Protein AF-A0A7X7I496-F1 (afdb_monomer_lite)

Secondary structure (DSSP, 8-state):
-----EEEE-HHHHHHHHTS-HHHHHHHHHHHHHHHH-TT-TTS-EEE-TT-SSTTEEEEESSSSEEEEEE--SSSSEEEEEEEEEHHHHHHHHHTEEEEE-TTT--EEEEE-------------SSPPTT-----GGG--SSS---GGGGT---TTT-----EESSS-HHHHHHHHHTTTTS-S--SS--SS--TT-EES---PPPEEEEESSHHHHHHHHHHHHHHHHHTT--GGGEEEEES-HHHHHHHHHHHHTTT--EEE--SSS---TTS-SEEEEETTT-TT--EEEEEE---BTTBTTBGGGTT---HHHHHHHHHHHHHHHHHHHTTEEEEEEEEEESSBPGGG---S------

Structure (mmCIF, N/CA/C/O backbone):
data_AF-A0A7X7I496-F1
#
_entry.id   AF-A0A7X7I496-F1
#
loop_
_atom_site.group_PDB
_atom_site.id
_atom_site.type_symbol
_atom_site.label_atom_id
_atom_site.label_alt_id
_atom_site.label_comp_id
_atom_site.label_asym_id
_atom_site.label_entity_id
_atom_site.label_seq_id
_atom_site.pdbx_PDB_ins_code
_atom_site.Cartn_x
_atom_site.Cartn_y
_atom_site.Cartn_z
_atom_site.occupancy
_atom_site.B_iso_or_equiv
_atom_site.auth_seq_id
_atom_site.auth_comp_id
_atom_site.auth_asym_id
_atom_site.auth_atom_id
_atom_site.pdbx_PDB_model_num
ATOM 1 N N . MET A 1 1 ? -1.905 17.552 -51.756 1.00 35.62 1 MET A N 1
ATOM 2 C CA . MET A 1 1 ? -1.725 17.767 -50.305 1.00 35.62 1 MET A CA 1
ATOM 3 C C . MET A 1 1 ? -0.229 17.724 -50.040 1.00 35.62 1 MET A C 1
ATOM 5 O O . MET A 1 1 ? 0.367 16.684 -50.274 1.00 35.62 1 MET A O 1
ATOM 9 N N . ASN A 1 2 ? 0.395 18.854 -49.692 1.00 32.22 2 ASN A N 1
ATOM 10 C CA . ASN A 1 2 ? 1.822 18.890 -49.355 1.00 32.22 2 ASN A CA 1
ATOM 11 C C . ASN A 1 2 ? 1.998 18.270 -47.968 1.00 32.22 2 ASN A C 1
ATOM 13 O O . ASN A 1 2 ? 1.673 18.896 -46.963 1.00 32.22 2 ASN A O 1
ATOM 17 N N . PHE A 1 3 ? 2.447 17.020 -47.927 1.00 42.75 3 PHE A N 1
ATOM 18 C CA . PHE A 1 3 ? 2.724 16.307 -46.688 1.00 42.75 3 PHE A CA 1
ATOM 19 C C . PHE A 1 3 ? 4.072 16.782 -46.137 1.00 42.75 3 PHE A C 1
ATOM 21 O O . PHE A 1 3 ? 5.119 16.342 -46.596 1.00 42.75 3 PHE A O 1
ATOM 28 N N . THR A 1 4 ? 4.062 17.706 -45.175 1.00 47.41 4 THR A N 1
ATOM 29 C CA . THR A 1 4 ? 5.273 18.110 -44.445 1.00 47.41 4 THR A CA 1
ATOM 30 C C . THR A 1 4 ? 5.653 17.011 -43.452 1.00 47.41 4 THR A C 1
ATOM 32 O O . THR A 1 4 ? 4.848 16.718 -42.562 1.00 47.41 4 THR A O 1
ATOM 35 N N . PRO A 1 5 ? 6.815 16.360 -43.605 1.00 57.03 5 PRO A N 1
ATOM 36 C CA . PRO A 1 5 ? 7.248 15.302 -42.703 1.00 57.03 5 PRO A CA 1
ATOM 37 C C . PRO A 1 5 ? 7.535 15.846 -41.306 1.00 57.03 5 PRO A C 1
ATOM 39 O O . PRO A 1 5 ? 8.196 16.868 -41.147 1.00 57.03 5 PRO A O 1
ATOM 42 N N . ASN A 1 6 ? 7.024 15.154 -40.288 1.00 56.25 6 ASN A N 1
ATOM 43 C CA . ASN A 1 6 ? 7.262 15.485 -38.890 1.00 56.25 6 ASN A CA 1
ATOM 44 C C . ASN A 1 6 ? 8.505 14.740 -38.414 1.00 56.25 6 ASN A C 1
ATOM 46 O O . ASN A 1 6 ? 8.510 13.513 -38.328 1.00 56.25 6 ASN A O 1
ATOM 50 N N . VAL A 1 7 ? 9.558 15.484 -38.092 1.00 60.50 7 VAL A N 1
ATOM 51 C CA . VAL A 1 7 ? 10.802 14.926 -37.562 1.00 60.50 7 VAL A CA 1
ATOM 52 C C . VAL A 1 7 ? 10.844 15.133 -36.056 1.00 60.50 7 VAL A C 1
ATOM 54 O O . VAL A 1 7 ? 10.752 16.258 -35.573 1.00 60.50 7 VAL A O 1
ATOM 57 N N . ALA A 1 8 ? 10.988 14.043 -35.307 1.00 62.62 8 ALA A N 1
ATOM 58 C CA . ALA A 1 8 ? 11.220 14.080 -33.869 1.00 62.62 8 ALA A CA 1
ATOM 59 C C . ALA A 1 8 ? 12.626 13.560 -33.545 1.00 62.62 8 ALA A C 1
ATOM 61 O O . ALA A 1 8 ? 13.146 12.665 -34.209 1.00 62.62 8 ALA A O 1
ATOM 62 N N . VAL A 1 9 ? 13.246 14.108 -32.502 1.00 61.44 9 VAL A N 1
ATOM 63 C CA . VAL A 1 9 ? 14.538 13.638 -31.987 1.00 61.44 9 VAL A CA 1
ATOM 64 C C . VAL A 1 9 ? 14.310 13.100 -30.580 1.00 61.44 9 VAL A C 1
ATOM 66 O O . VAL A 1 9 ? 13.772 13.802 -29.723 1.00 61.44 9 VAL A O 1
ATOM 69 N N . SER A 1 10 ? 14.683 11.842 -30.342 1.00 63.53 10 SER A N 1
ATOM 70 C CA . SER A 1 10 ? 14.573 11.228 -29.019 1.00 63.53 10 SER A CA 1
ATOM 71 C C . SER A 1 10 ? 15.448 11.966 -28.005 1.00 63.53 10 SER A C 1
ATOM 73 O O . SER A 1 10 ? 16.563 12.387 -28.317 1.00 63.53 10 SER A O 1
ATOM 75 N N . ARG A 1 11 ? 14.983 12.053 -26.753 1.00 57.69 11 ARG A N 1
ATOM 76 C CA . ARG A 1 11 ? 15.777 12.580 -25.631 1.00 57.69 11 ARG A CA 1
ATOM 77 C C . ARG A 1 11 ? 17.095 11.811 -25.460 1.00 57.69 11 ARG A C 1
ATOM 79 O O . ARG A 1 11 ? 18.107 12.403 -25.095 1.00 57.69 11 ARG A O 1
ATOM 86 N N . ASP A 1 12 ? 17.094 10.523 -25.794 1.00 60.00 12 ASP A N 1
ATOM 87 C CA . ASP A 1 12 ? 18.276 9.662 -25.724 1.00 60.00 12 ASP A CA 1
ATOM 88 C C . ASP A 1 12 ? 19.327 10.018 -26.786 1.00 60.00 12 ASP A C 1
ATOM 90 O O . ASP A 1 12 ? 20.520 9.911 -26.525 1.00 60.00 12 ASP A O 1
ATOM 94 N N . CYS A 1 13 ? 18.916 10.543 -27.944 1.00 60.53 13 CYS A N 1
ATOM 95 C CA . CYS A 1 13 ? 19.846 11.017 -28.970 1.00 60.53 13 CYS A CA 1
ATOM 96 C C . CYS A 1 13 ? 20.660 12.228 -28.486 1.00 60.53 13 CYS A C 1
ATOM 98 O O . CYS A 1 13 ? 21.826 12.381 -28.846 1.00 60.53 13 CYS A O 1
ATOM 100 N N . PHE A 1 14 ? 20.071 13.092 -27.655 1.00 62.88 14 PHE A N 1
ATOM 101 C CA . PHE A 1 14 ? 20.799 14.229 -27.091 1.00 62.88 14 PHE A CA 1
ATOM 102 C C . PHE A 1 14 ? 21.855 13.768 -26.085 1.00 62.88 14 PHE A C 1
ATOM 104 O O . PHE A 1 14 ? 22.966 14.292 -26.085 1.00 62.88 14 PHE A O 1
ATOM 111 N N . SER A 1 15 ? 21.554 12.755 -25.266 1.00 64.00 15 SER A N 1
ATOM 112 C CA . SER A 1 15 ? 22.527 12.236 -24.299 1.00 64.00 15 SER A CA 1
ATOM 113 C C . SER A 1 15 ? 23.716 11.544 -24.976 1.00 64.00 15 SER A C 1
ATOM 115 O O . SER A 1 15 ? 24.840 11.677 -24.488 1.00 64.00 15 SER A O 1
ATOM 117 N N . SER A 1 16 ? 23.507 10.875 -26.117 1.00 63.41 16 SER A N 1
ATOM 118 C CA . SER A 1 16 ? 24.601 10.300 -26.914 1.00 63.41 16 SER A CA 1
ATOM 119 C C . SER A 1 16 ? 25.432 11.376 -27.618 1.00 63.41 16 SER A C 1
ATOM 121 O O . SER A 1 16 ? 26.660 11.312 -27.595 1.00 63.41 16 SER A O 1
ATOM 123 N N . LEU A 1 17 ? 24.789 12.425 -28.145 1.00 68.50 17 LEU A N 1
ATOM 124 C CA . LEU A 1 17 ? 25.459 13.557 -28.790 1.00 68.50 17 LEU A CA 1
ATOM 125 C C . LEU A 1 17 ? 26.446 14.263 -27.847 1.00 68.50 17 LEU A C 1
ATOM 127 O O . LEU A 1 17 ? 27.586 14.538 -28.230 1.00 68.50 17 LEU A O 1
ATOM 131 N N . PHE A 1 18 ? 26.045 14.521 -26.598 1.00 68.12 18 PHE A N 1
ATOM 132 C CA . PHE A 1 18 ? 26.896 15.213 -25.622 1.00 68.12 18 PHE A CA 1
ATOM 133 C C . PHE A 1 18 ? 28.129 14.407 -25.185 1.00 68.12 18 PHE A C 1
ATOM 135 O O . PHE A 1 18 ? 29.087 15.002 -24.697 1.00 68.12 18 PHE A O 1
ATOM 142 N N . LYS A 1 19 ? 28.150 13.085 -25.403 1.00 70.25 19 LYS A N 1
ATOM 143 C CA . LYS A 1 19 ? 29.310 12.223 -25.110 1.00 70.25 19 LYS A CA 1
ATOM 144 C C . LYS A 1 19 ? 30.370 12.224 -26.219 1.00 70.25 19 LYS A C 1
ATOM 146 O O . LYS A 1 19 ? 31.466 11.711 -26.011 1.00 70.25 19 LYS A O 1
ATOM 151 N N . MET A 1 20 ? 30.067 12.780 -27.393 1.00 72.06 20 MET A N 1
ATOM 152 C CA . MET A 1 20 ? 30.967 12.760 -28.551 1.00 72.06 20 MET A CA 1
ATOM 153 C C . MET A 1 20 ? 31.958 13.935 -28.572 1.00 72.06 20 MET A C 1
ATOM 155 O O . MET A 1 20 ? 31.665 15.003 -28.036 1.00 72.06 20 MET A O 1
ATOM 159 N N . PRO A 1 21 ? 33.108 13.802 -29.263 1.00 75.50 21 PRO A N 1
ATOM 160 C CA . PRO A 1 21 ? 34.012 14.924 -29.514 1.00 75.50 21 PRO A CA 1
ATOM 161 C C . PRO A 1 21 ? 33.328 16.065 -30.286 1.00 75.50 21 PRO A C 1
ATOM 163 O O . PRO A 1 21 ? 32.597 15.811 -31.247 1.00 75.50 21 PRO A O 1
ATOM 166 N N . ARG A 1 22 ? 33.630 17.324 -29.930 1.00 72.31 22 ARG A N 1
ATOM 167 C CA . ARG A 1 22 ? 32.992 18.536 -30.497 1.00 72.31 22 ARG A CA 1
ATOM 168 C C . ARG A 1 22 ? 32.975 18.588 -32.030 1.00 72.31 22 ARG A C 1
ATOM 170 O O . ARG A 1 22 ? 31.944 18.899 -32.611 1.00 72.31 22 ARG A O 1
ATOM 177 N N . ALA A 1 23 ? 34.064 18.184 -32.687 1.00 71.62 23 ALA A N 1
ATOM 178 C CA . ALA A 1 23 ? 34.155 18.167 -34.153 1.00 71.62 23 ALA A CA 1
ATOM 179 C C . ALA A 1 23 ? 33.118 17.247 -34.831 1.00 71.62 23 ALA A C 1
ATOM 181 O O . ALA A 1 23 ? 32.746 17.462 -35.981 1.00 71.62 23 ALA A O 1
ATOM 182 N N . ARG A 1 24 ? 32.642 16.205 -34.135 1.00 73.88 24 ARG A N 1
ATOM 183 C CA . ARG A 1 24 ? 31.593 15.311 -34.649 1.00 73.88 24 ARG A CA 1
ATOM 184 C C . ARG A 1 24 ? 30.195 15.794 -34.276 1.00 73.88 24 ARG A C 1
ATOM 186 O O . ARG A 1 24 ? 29.264 15.561 -35.039 1.00 73.88 24 ARG A O 1
ATOM 193 N N . GLN A 1 25 ? 30.050 16.498 -33.153 1.00 75.12 25 GLN A N 1
ATOM 194 C CA . GLN A 1 25 ? 28.772 17.084 -32.737 1.00 75.12 25 GLN A CA 1
ATOM 195 C C . GLN A 1 25 ? 28.234 18.062 -33.786 1.00 75.12 25 GLN A C 1
ATOM 197 O O . GLN A 1 25 ? 27.049 18.013 -34.104 1.00 75.12 25 GLN A O 1
ATOM 202 N N . GLU A 1 26 ? 29.106 18.884 -34.377 1.00 75.19 26 GLU A N 1
ATOM 203 C CA . GLU A 1 26 ? 28.734 19.813 -35.453 1.00 75.19 26 GLU A CA 1
ATOM 204 C C . GLU A 1 26 ? 28.154 19.079 -36.672 1.00 75.19 26 GLU A C 1
ATOM 206 O O . GLU A 1 26 ? 27.079 19.441 -37.146 1.00 75.19 26 GLU A O 1
ATOM 211 N N . LYS A 1 27 ? 28.787 17.979 -37.106 1.00 76.00 27 LYS A N 1
ATOM 212 C CA . LYS A 1 27 ? 28.286 17.143 -38.213 1.00 76.00 27 LYS A CA 1
ATOM 213 C C . LYS A 1 27 ? 26.925 16.511 -37.907 1.00 76.00 27 LYS A C 1
ATOM 215 O O . LYS A 1 27 ? 26.070 16.421 -38.785 1.00 76.00 27 LYS A O 1
ATOM 220 N N . VAL A 1 28 ? 26.705 16.069 -36.666 1.00 74.25 28 VAL A N 1
ATOM 221 C CA . VAL A 1 28 ? 25.418 15.484 -36.252 1.00 74.25 28 VAL A CA 1
ATOM 222 C C . VAL A 1 28 ? 24.323 16.553 -36.193 1.00 74.25 28 VAL A C 1
ATOM 224 O O . VAL A 1 28 ? 23.204 16.299 -36.630 1.00 74.25 28 VAL A O 1
ATOM 227 N N . LEU A 1 29 ? 24.630 17.758 -35.708 1.00 73.06 29 LEU A N 1
ATOM 228 C CA . LEU A 1 29 ? 23.688 18.881 -35.690 1.00 73.06 29 LEU A CA 1
ATOM 229 C C . LEU A 1 29 ? 23.334 19.353 -37.108 1.00 73.06 29 LEU A C 1
ATOM 231 O O . LEU A 1 29 ? 22.162 19.606 -37.393 1.00 73.06 29 LEU A O 1
ATOM 235 N N . GLU A 1 30 ? 24.313 19.409 -38.014 1.00 76.75 30 GLU A N 1
ATOM 236 C CA . GLU A 1 30 ? 24.083 19.689 -39.435 1.00 76.75 30 GLU A CA 1
ATOM 237 C C . GLU A 1 30 ? 23.185 18.618 -40.072 1.00 76.75 30 GLU A C 1
ATOM 239 O O . GLU A 1 30 ? 22.233 18.939 -40.788 1.00 76.75 30 GLU A O 1
ATOM 244 N N . PHE A 1 31 ? 23.427 17.345 -39.750 1.00 79.06 31 PHE A N 1
ATOM 245 C CA . PHE A 1 31 ? 22.575 16.243 -40.178 1.00 79.06 31 PHE A CA 1
ATOM 246 C C . PHE A 1 31 ? 21.144 16.377 -39.639 1.00 79.06 31 PHE A C 1
ATOM 248 O O . PHE A 1 31 ? 20.206 16.273 -40.423 1.00 79.06 31 PHE A O 1
ATOM 255 N N . ILE A 1 32 ? 20.950 16.662 -38.344 1.00 73.12 32 ILE A N 1
ATOM 256 C CA . ILE A 1 32 ? 19.619 16.855 -37.735 1.00 73.12 32 ILE A CA 1
ATOM 257 C C . ILE A 1 32 ? 18.868 17.992 -38.427 1.00 73.12 32 ILE A C 1
ATOM 259 O O . ILE A 1 32 ? 17.676 17.857 -38.711 1.00 73.12 32 ILE A O 1
ATOM 263 N N . ARG A 1 33 ? 19.556 19.094 -38.741 1.00 71.56 33 ARG A N 1
ATOM 264 C CA . ARG A 1 33 ? 18.968 20.220 -39.469 1.00 71.56 33 ARG A CA 1
ATOM 265 C C . ARG A 1 33 ? 18.523 19.802 -40.872 1.00 71.56 33 ARG A C 1
ATOM 267 O O . ARG A 1 33 ? 17.361 19.992 -41.219 1.00 71.56 33 ARG A O 1
ATOM 274 N N . ARG A 1 34 ? 19.401 19.151 -41.642 1.00 74.25 34 ARG A N 1
ATOM 275 C CA . ARG A 1 34 ? 19.082 18.645 -42.991 1.00 74.25 34 ARG A CA 1
ATOM 276 C C . ARG A 1 34 ? 17.953 17.615 -42.979 1.00 74.25 34 ARG A C 1
ATOM 278 O O . ARG A 1 34 ? 17.086 17.642 -43.848 1.00 74.25 34 ARG A O 1
ATOM 285 N N . PHE A 1 35 ? 17.958 16.727 -41.990 1.00 74.94 35 PHE A N 1
ATOM 286 C CA . PHE A 1 35 ? 16.944 15.699 -41.791 1.00 74.94 35 PHE A CA 1
ATOM 287 C C . PHE A 1 35 ? 15.585 16.311 -41.437 1.00 74.94 35 PHE A C 1
ATOM 289 O O . PHE A 1 35 ? 14.576 15.872 -41.974 1.00 74.94 35 PHE A O 1
ATOM 296 N N . SER A 1 36 ? 15.564 17.363 -40.611 1.00 66.31 36 SER A N 1
ATOM 297 C CA . SER A 1 36 ? 14.342 18.099 -40.252 1.00 66.31 36 SER A CA 1
ATOM 298 C C . SER A 1 36 ? 13.763 18.901 -41.420 1.00 66.31 36 SER A C 1
ATOM 300 O O . SER A 1 36 ? 12.548 19.034 -41.525 1.00 66.31 36 SER A O 1
ATOM 302 N N . GLU A 1 37 ? 14.613 19.428 -42.306 1.00 68.75 37 GLU A N 1
ATOM 303 C CA . GLU A 1 37 ? 14.186 20.203 -43.477 1.00 68.75 37 GLU A CA 1
ATOM 304 C C . GLU A 1 37 ? 13.697 19.301 -44.629 1.00 68.75 37 GLU A C 1
ATOM 306 O O . GLU A 1 37 ? 12.674 19.598 -45.250 1.00 68.75 37 GLU A O 1
ATOM 311 N N . ARG A 1 38 ? 14.410 18.203 -44.938 1.00 67.38 38 ARG A N 1
ATOM 312 C CA . ARG A 1 38 ? 14.053 17.239 -46.003 1.00 67.38 38 ARG A CA 1
ATOM 313 C C . ARG A 1 38 ? 14.486 15.802 -45.645 1.00 67.38 38 ARG A C 1
ATOM 315 O O . ARG A 1 38 ? 15.565 15.370 -46.068 1.00 67.38 38 ARG A O 1
ATOM 322 N N . PRO A 1 39 ? 13.643 15.025 -44.943 1.00 65.31 39 PRO A N 1
ATOM 323 C CA . PRO A 1 39 ? 13.974 13.656 -44.544 1.00 65.31 39 PRO A CA 1
ATOM 324 C C . PRO A 1 39 ? 14.063 12.678 -45.725 1.00 65.31 39 PRO A C 1
ATOM 326 O O . PRO A 1 39 ? 14.848 11.740 -45.658 1.00 65.31 39 PRO A O 1
ATOM 329 N N . ASP A 1 40 ? 13.367 12.945 -46.837 1.00 63.59 40 ASP A N 1
ATOM 330 C CA . ASP A 1 40 ? 13.390 12.106 -48.052 1.00 63.59 40 ASP A CA 1
ATOM 331 C C . ASP A 1 40 ? 14.495 12.503 -49.052 1.00 63.59 40 ASP A C 1
ATOM 333 O O . ASP A 1 40 ? 14.429 12.180 -50.241 1.00 63.59 40 ASP A O 1
ATOM 337 N N . SER A 1 41 ? 15.496 13.283 -48.629 1.00 68.62 41 SER A N 1
ATOM 338 C CA . SER A 1 41 ? 16.558 13.689 -49.553 1.00 68.62 41 SER A CA 1
ATOM 339 C C . SER A 1 41 ? 17.419 12.480 -49.968 1.00 68.62 41 SER A C 1
ATOM 341 O O . SER A 1 41 ? 17.826 11.699 -49.110 1.00 68.62 41 SER A O 1
ATOM 343 N N . PRO A 1 42 ? 17.784 12.333 -51.259 1.00 56.44 42 PRO A N 1
ATOM 344 C CA . PRO A 1 42 ? 18.559 11.185 -51.753 1.00 56.44 42 PRO A CA 1
ATOM 345 C C . PRO A 1 42 ? 19.993 11.104 -51.196 1.00 56.44 42 PRO A C 1
ATOM 347 O O . PRO A 1 42 ? 20.709 10.151 -51.476 1.00 56.44 42 PRO A O 1
ATOM 350 N N . GLY A 1 43 ? 20.430 12.096 -50.411 1.00 59.22 43 GLY A N 1
ATOM 351 C CA . GLY A 1 43 ? 21.688 12.044 -49.661 1.00 59.22 43 GLY A CA 1
ATOM 352 C C . GLY A 1 43 ? 21.582 11.321 -48.312 1.00 59.22 43 GLY A C 1
ATOM 353 O O . GLY A 1 43 ? 22.608 10.980 -47.729 1.00 59.22 43 GLY A O 1
ATOM 354 N N . ILE A 1 44 ? 20.367 11.082 -47.809 1.00 67.12 44 ILE A N 1
ATOM 355 C CA . ILE A 1 44 ? 20.085 10.395 -46.544 1.00 67.12 44 ILE A CA 1
ATOM 356 C C . ILE A 1 44 ? 19.773 8.938 -46.901 1.00 67.12 44 ILE A C 1
ATOM 358 O O . ILE A 1 44 ? 18.627 8.520 -47.025 1.00 67.12 44 ILE A O 1
ATOM 362 N N . ASN A 1 45 ? 20.827 8.167 -47.170 1.00 71.69 45 ASN A N 1
ATOM 363 C CA . ASN A 1 45 ? 20.697 6.758 -47.535 1.00 71.69 45 ASN A CA 1
ATOM 364 C C . ASN A 1 45 ? 20.217 5.946 -46.324 1.00 71.69 45 ASN A C 1
ATOM 366 O O . ASN A 1 45 ? 20.972 5.750 -45.371 1.00 71.69 45 ASN A O 1
ATOM 370 N N . PHE A 1 46 ? 18.966 5.482 -46.369 1.00 76.06 46 PHE A N 1
ATOM 371 C CA . PHE A 1 46 ? 18.391 4.609 -45.347 1.00 76.06 46 PHE A CA 1
ATOM 372 C C . PHE A 1 46 ? 18.769 3.152 -45.608 1.00 76.06 46 PHE A C 1
ATOM 374 O O . PHE A 1 46 ? 18.254 2.506 -46.523 1.00 76.06 46 PHE A O 1
ATOM 381 N N . GLU A 1 47 ? 19.625 2.603 -44.761 1.00 78.62 47 GLU A N 1
ATOM 382 C CA . GLU A 1 47 ? 20.016 1.202 -44.811 1.00 78.62 47 GLU A CA 1
ATOM 383 C C . GLU A 1 47 ? 19.097 0.364 -43.912 1.00 78.62 47 GLU A C 1
ATOM 385 O O . GLU A 1 47 ? 18.766 0.721 -42.776 1.00 78.62 47 GLU A O 1
ATOM 390 N N . LYS A 1 48 ? 18.631 -0.777 -44.437 1.00 76.25 48 LYS A N 1
ATOM 391 C CA . LYS A 1 48 ? 17.877 -1.748 -43.637 1.00 76.25 48 LYS A CA 1
ATOM 392 C C . LYS A 1 48 ? 18.841 -2.488 -42.721 1.00 76.25 48 LYS A C 1
ATOM 394 O O . LYS A 1 48 ? 19.758 -3.156 -43.194 1.00 76.25 48 LYS A O 1
ATOM 399 N N . ILE A 1 49 ? 18.578 -2.433 -41.422 1.00 76.00 49 ILE A N 1
ATOM 400 C CA . ILE A 1 49 ? 19.336 -3.190 -40.431 1.00 76.00 49 ILE A CA 1
ATOM 401 C C . ILE A 1 49 ? 18.827 -4.633 -40.454 1.00 76.00 49 ILE A C 1
ATOM 403 O O . ILE A 1 49 ? 17.714 -4.902 -40.010 1.00 76.00 49 ILE A O 1
ATOM 407 N N . ARG A 1 50 ? 19.618 -5.562 -41.005 1.00 62.81 50 ARG A N 1
ATOM 408 C CA . ARG A 1 50 ? 19.219 -6.977 -41.154 1.00 62.81 50 ARG A CA 1
ATOM 409 C C . ARG A 1 50 ? 18.951 -7.670 -39.813 1.00 62.81 50 ARG A C 1
ATOM 411 O O . ARG A 1 50 ? 18.069 -8.517 -39.751 1.00 62.81 50 ARG A O 1
ATOM 418 N N . ASP A 1 51 ? 19.664 -7.260 -38.765 1.00 63.69 51 ASP A N 1
ATOM 419 C CA . ASP A 1 51 ? 19.600 -7.862 -37.426 1.00 63.69 51 ASP A CA 1
ATOM 420 C C . ASP A 1 51 ? 18.653 -7.121 -36.459 1.00 63.69 51 ASP A C 1
ATOM 422 O O . ASP A 1 51 ? 18.609 -7.444 -35.273 1.00 63.69 51 ASP A O 1
ATOM 426 N N . ALA A 1 52 ? 17.938 -6.083 -36.909 1.00 62.31 52 ALA A N 1
ATOM 427 C CA . ALA A 1 52 ? 17.043 -5.328 -36.031 1.00 62.31 52 ALA A CA 1
ATOM 428 C C . ALA A 1 52 ? 15.731 -6.090 -35.807 1.00 62.31 52 ALA A C 1
ATOM 430 O O . ALA A 1 52 ? 15.066 -6.498 -36.761 1.00 62.31 52 ALA A O 1
ATOM 431 N N . LYS A 1 53 ? 15.327 -6.232 -34.537 1.00 61.38 53 LYS A N 1
ATOM 432 C CA . LYS A 1 53 ? 14.051 -6.866 -34.154 1.00 61.38 53 LYS A CA 1
ATOM 433 C C . LYS A 1 53 ? 12.835 -6.103 -34.674 1.00 61.38 53 LYS A C 1
ATOM 435 O O . LYS A 1 53 ? 11.801 -6.699 -34.965 1.00 61.38 53 LYS A O 1
ATOM 440 N N . ASP A 1 54 ? 12.968 -4.789 -34.815 1.00 64.69 54 ASP A N 1
ATOM 441 C CA . ASP A 1 54 ? 11.928 -3.927 -35.352 1.00 64.69 54 ASP A CA 1
ATOM 442 C C . ASP A 1 54 ? 12.207 -3.586 -36.822 1.00 64.69 54 ASP A C 1
ATOM 444 O O . ASP A 1 54 ? 13.176 -2.901 -37.160 1.00 64.69 54 ASP A O 1
ATOM 448 N N . LYS A 1 55 ? 11.321 -4.050 -37.711 1.00 68.44 55 LYS A N 1
ATOM 449 C CA . LYS A 1 55 ? 11.427 -3.852 -39.168 1.00 68.44 55 LYS A CA 1
ATOM 450 C C . LYS A 1 55 ? 11.341 -2.381 -39.585 1.00 68.44 55 LYS A C 1
ATOM 452 O O . LYS A 1 55 ? 11.692 -2.062 -40.727 1.00 68.44 55 LYS A O 1
ATOM 457 N N . LYS A 1 56 ? 10.911 -1.495 -38.682 1.00 72.88 56 LYS A N 1
ATOM 458 C CA . LYS A 1 56 ? 10.791 -0.047 -38.898 1.00 72.88 56 LYS A CA 1
ATOM 459 C C . LYS A 1 56 ? 12.102 0.703 -38.655 1.00 72.88 56 LYS A C 1
ATOM 461 O O . LYS A 1 56 ? 12.213 1.863 -39.036 1.00 72.88 56 LYS A O 1
ATOM 466 N N . LEU A 1 57 ? 13.116 0.066 -38.067 1.00 78.31 57 LEU A N 1
ATOM 467 C CA . LEU A 1 57 ? 14.414 0.701 -37.847 1.00 78.31 57 LEU A CA 1
ATOM 468 C C . LEU A 1 57 ? 15.253 0.736 -39.131 1.00 78.31 57 LEU A C 1
ATOM 470 O O . LEU A 1 57 ? 15.321 -0.227 -39.907 1.00 78.31 57 LEU A O 1
ATOM 474 N N . ARG A 1 58 ? 15.902 1.875 -39.359 1.00 83.19 58 ARG A N 1
ATOM 475 C CA . ARG A 1 58 ? 16.846 2.118 -40.453 1.00 83.19 58 ARG A CA 1
ATOM 476 C C . ARG A 1 58 ? 18.095 2.785 -39.898 1.00 83.19 58 ARG A C 1
ATOM 478 O O . ARG A 1 58 ? 18.000 3.611 -38.993 1.00 83.19 58 ARG A O 1
ATOM 485 N N . SER A 1 59 ? 19.252 2.442 -40.444 1.00 82.69 59 SER A N 1
ATOM 486 C CA . SER A 1 59 ? 20.492 3.167 -40.185 1.00 82.69 59 SER A CA 1
ATOM 487 C C . SER A 1 59 ? 20.702 4.226 -41.264 1.00 82.69 59 SER A C 1
ATOM 489 O O . SER A 1 59 ? 20.351 4.036 -42.427 1.00 82.69 59 SER A O 1
ATOM 491 N N . VAL A 1 60 ? 21.261 5.364 -40.870 1.00 84.44 60 VAL A N 1
ATOM 492 C CA . VAL A 1 60 ? 21.628 6.463 -41.761 1.00 84.44 60 VAL A CA 1
ATOM 493 C C . VAL A 1 60 ? 23.084 6.831 -41.525 1.00 84.44 60 VAL A C 1
ATOM 495 O O . VAL A 1 60 ? 23.572 6.846 -40.391 1.00 84.44 60 VAL A O 1
ATOM 498 N N . ARG A 1 61 ? 23.797 7.139 -42.607 1.00 80.19 61 ARG A N 1
ATOM 499 C CA . ARG A 1 61 ? 25.188 7.582 -42.550 1.00 80.19 61 ARG A CA 1
ATOM 500 C C . ARG A 1 61 ? 25.277 9.065 -42.209 1.00 80.19 61 ARG A C 1
ATOM 502 O O . ARG A 1 61 ? 24.744 9.895 -42.936 1.00 80.19 61 ARG A O 1
ATOM 509 N N . ILE A 1 62 ? 25.979 9.375 -41.121 1.00 78.00 62 ILE A N 1
ATOM 510 C CA . ILE A 1 62 ? 26.304 10.756 -40.736 1.00 78.00 62 ILE A CA 1
ATOM 511 C C . ILE A 1 62 ? 27.740 11.089 -41.154 1.00 78.00 62 ILE A C 1
ATOM 513 O O . ILE A 1 62 ? 27.999 12.161 -41.686 1.00 78.00 62 ILE A O 1
ATOM 517 N N . ASP A 1 63 ? 28.666 10.149 -40.957 1.00 76.06 63 ASP A N 1
ATOM 518 C CA . ASP A 1 63 ? 30.069 10.255 -41.372 1.00 76.06 63 ASP A CA 1
ATOM 519 C C . ASP A 1 63 ? 30.607 8.858 -41.722 1.00 76.06 63 ASP A C 1
ATOM 521 O O . ASP A 1 63 ? 29.862 7.881 -41.666 1.00 76.06 63 ASP A O 1
ATOM 525 N N . ASP A 1 64 ? 31.890 8.705 -42.042 1.00 72.31 64 ASP A N 1
ATOM 526 C CA . ASP A 1 64 ? 32.476 7.386 -42.322 1.00 72.31 64 ASP A CA 1
ATOM 527 C C . ASP A 1 64 ? 32.363 6.430 -41.127 1.00 72.31 64 ASP A C 1
ATOM 529 O O . ASP A 1 64 ? 31.920 5.291 -41.296 1.00 72.31 64 ASP A O 1
ATOM 533 N N . ALA A 1 65 ? 32.629 6.928 -39.915 1.00 75.56 65 ALA A N 1
ATOM 534 C CA . ALA A 1 65 ? 32.653 6.136 -38.682 1.00 75.56 65 ALA A CA 1
ATOM 535 C C . ALA A 1 65 ? 31.338 6.142 -37.872 1.00 75.56 65 ALA A C 1
ATOM 537 O O . ALA A 1 65 ? 31.138 5.264 -37.038 1.00 75.56 65 ALA A O 1
ATOM 538 N N . TYR A 1 66 ? 30.440 7.110 -38.094 1.00 79.50 66 TYR A N 1
ATOM 539 C CA . TYR A 1 66 ? 29.242 7.302 -37.263 1.00 79.50 66 TYR A CA 1
ATOM 540 C C . TYR A 1 66 ? 27.959 7.024 -38.041 1.00 79.50 66 TYR A C 1
ATOM 542 O O . TYR A 1 66 ? 27.843 7.322 -39.238 1.00 79.50 66 TYR A O 1
ATOM 550 N N . ARG A 1 67 ? 26.984 6.441 -37.349 1.00 82.81 67 ARG A N 1
ATOM 551 C CA . ARG A 1 67 ? 25.673 6.081 -37.884 1.00 82.81 67 ARG A CA 1
ATOM 552 C C . ARG A 1 67 ? 24.575 6.597 -36.957 1.00 82.81 67 ARG A C 1
ATOM 554 O O . ARG A 1 67 ? 24.705 6.561 -35.736 1.00 82.81 67 ARG A O 1
ATOM 561 N N . GLY A 1 68 ? 23.496 7.086 -37.558 1.00 82.75 68 GLY A N 1
ATOM 562 C CA . GLY A 1 68 ? 22.254 7.427 -36.872 1.00 82.75 68 GLY A CA 1
ATOM 563 C C . GLY A 1 68 ? 21.232 6.308 -37.033 1.00 82.75 68 GLY A C 1
ATOM 564 O O . GLY A 1 68 ? 21.112 5.740 -38.115 1.00 82.75 68 GLY A O 1
ATOM 565 N N . ILE A 1 69 ? 20.491 5.993 -35.976 1.00 83.81 69 ILE A N 1
ATOM 566 C CA . ILE A 1 69 ? 19.383 5.038 -36.002 1.00 83.81 69 ILE A CA 1
ATOM 567 C C . ILE A 1 69 ? 18.076 5.816 -36.042 1.00 83.81 69 ILE A C 1
ATOM 569 O O . ILE A 1 69 ? 17.778 6.613 -35.151 1.00 83.81 69 ILE A O 1
ATOM 573 N N . VAL A 1 70 ? 17.300 5.575 -37.091 1.00 80.12 70 VAL A N 1
ATOM 574 C CA . VAL A 1 70 ? 16.057 6.276 -37.391 1.00 80.12 70 VAL A CA 1
ATOM 575 C C . VAL A 1 70 ? 14.899 5.287 -37.402 1.00 80.12 70 VAL A C 1
ATOM 577 O O . VAL A 1 70 ? 14.989 4.200 -37.975 1.00 80.12 70 VAL A O 1
ATOM 580 N N . LEU A 1 71 ? 13.786 5.686 -36.796 1.00 77.75 71 LEU A N 1
ATOM 581 C CA . LEU A 1 71 ? 12.501 5.036 -36.980 1.00 77.75 71 LEU A CA 1
ATOM 582 C C . LEU A 1 71 ? 11.873 5.536 -38.282 1.00 77.75 71 LEU A C 1
ATOM 584 O O . LEU A 1 71 ? 11.487 6.703 -38.383 1.00 77.75 71 LEU A O 1
ATOM 588 N N . HIS A 1 72 ? 11.776 4.643 -39.261 1.00 72.19 72 HIS A N 1
ATOM 589 C CA . HIS A 1 72 ? 11.099 4.885 -40.526 1.00 72.19 72 HIS A CA 1
ATOM 590 C C . HIS A 1 72 ? 9.692 4.267 -40.467 1.00 72.19 72 HIS A C 1
ATOM 592 O O . HIS A 1 72 ? 9.568 3.041 -40.380 1.00 72.19 72 HIS A O 1
ATOM 598 N N . PRO A 1 73 ? 8.615 5.069 -40.514 1.00 66.88 73 PRO A N 1
ATOM 599 C CA . PRO A 1 73 ? 7.257 4.536 -40.484 1.00 66.88 73 PRO A CA 1
ATOM 600 C C . PRO A 1 73 ? 6.953 3.738 -41.766 1.00 66.88 73 PRO A C 1
ATOM 602 O O . PRO A 1 73 ? 7.408 4.099 -42.848 1.00 66.88 73 PRO A O 1
ATOM 605 N N . GLU A 1 74 ? 6.185 2.647 -41.653 1.00 61.62 74 GLU A N 1
ATOM 606 C CA . GLU A 1 74 ? 5.652 1.903 -42.816 1.00 61.62 74 GLU A CA 1
ATOM 607 C C . GLU A 1 74 ? 4.386 2.570 -43.385 1.00 61.62 74 GLU A C 1
ATOM 609 O O . GLU A 1 74 ? 4.126 2.499 -44.581 1.00 61.62 74 GLU A O 1
ATOM 614 N N . SER A 1 75 ? 3.622 3.262 -42.532 1.00 53.16 75 SER A N 1
ATOM 615 C CA . SER A 1 75 ? 2.441 4.049 -42.894 1.00 53.16 75 SER A CA 1
ATOM 616 C C . SER A 1 75 ? 2.320 5.247 -41.943 1.00 53.16 75 SER A C 1
ATOM 618 O O . SER A 1 75 ? 1.941 5.088 -40.782 1.00 53.16 75 SER A O 1
ATOM 620 N N . GLY A 1 76 ? 2.700 6.437 -42.404 1.00 59.75 76 GLY A N 1
ATOM 621 C CA . GLY A 1 76 ? 2.719 7.668 -41.607 1.00 59.75 76 GLY A CA 1
ATOM 622 C C . GLY A 1 76 ? 3.812 8.627 -42.075 1.00 59.75 76 GLY A C 1
ATOM 623 O O . GLY A 1 76 ? 4.635 8.259 -42.905 1.00 59.75 76 GLY A O 1
ATOM 624 N N . ASN A 1 77 ? 3.821 9.849 -41.539 1.00 60.47 77 ASN A N 1
ATOM 625 C CA . ASN A 1 77 ? 4.749 10.912 -41.952 1.00 60.47 77 ASN A CA 1
ATOM 626 C C . ASN A 1 77 ? 5.700 11.359 -40.826 1.00 60.47 77 ASN A C 1
ATOM 628 O O . ASN A 1 77 ? 6.223 12.472 -40.852 1.00 60.47 77 ASN A O 1
ATOM 632 N N . THR A 1 78 ? 5.857 10.527 -39.793 1.00 63.56 78 THR A N 1
ATOM 633 C CA . THR A 1 78 ? 6.657 10.856 -38.609 1.00 63.56 78 THR A CA 1
ATOM 634 C C . THR A 1 78 ? 7.950 10.059 -38.618 1.00 63.56 78 THR A C 1
ATOM 636 O O . THR A 1 78 ? 7.936 8.854 -38.368 1.00 63.56 78 THR A O 1
ATOM 639 N N . TYR A 1 79 ? 9.059 10.739 -38.873 1.00 70.12 79 TYR A N 1
ATOM 640 C CA . TYR A 1 79 ? 10.398 10.178 -38.769 1.00 70.12 79 TYR A CA 1
ATOM 641 C C . TYR A 1 79 ? 10.971 10.501 -37.397 1.00 70.12 79 TYR A C 1
ATOM 643 O O . TYR A 1 79 ? 10.856 11.634 -36.927 1.00 70.12 79 TYR A O 1
ATOM 651 N N . VAL A 1 80 ? 11.612 9.530 -36.749 1.00 72.75 80 VAL A N 1
ATOM 652 C CA . VAL A 1 80 ? 12.242 9.790 -35.451 1.00 72.75 80 VAL A CA 1
ATOM 653 C C . VAL A 1 80 ? 13.704 9.392 -35.455 1.00 72.75 80 VAL A C 1
ATOM 655 O O . VAL A 1 80 ? 14.019 8.224 -35.657 1.00 72.75 80 VAL A O 1
ATOM 658 N N . LEU A 1 81 ? 14.594 10.343 -35.177 1.00 76.00 81 LEU A N 1
ATOM 659 C CA . LEU A 1 81 ? 15.988 10.043 -34.871 1.00 76.00 81 LEU A CA 1
ATOM 660 C C . LEU A 1 81 ? 16.092 9.563 -33.420 1.00 76.00 81 LEU A C 1
ATOM 662 O O . LEU A 1 81 ? 15.782 10.299 -32.482 1.00 76.00 81 LEU A O 1
ATOM 666 N N . LEU A 1 82 ? 16.510 8.315 -33.240 1.00 73.56 82 LEU A N 1
ATOM 667 C CA . LEU A 1 82 ? 16.511 7.649 -31.942 1.00 73.56 82 LEU A CA 1
ATOM 668 C C . LEU A 1 82 ? 17.871 7.709 -31.254 1.00 73.56 82 LEU A C 1
ATOM 670 O O . LEU A 1 82 ? 17.939 7.932 -30.047 1.00 73.56 82 LEU A O 1
ATOM 674 N N . TRP A 1 83 ? 18.934 7.489 -32.025 1.00 75.25 83 TRP A N 1
ATOM 675 C CA . TRP A 1 83 ? 20.287 7.334 -31.507 1.00 75.25 83 TRP A CA 1
ATOM 676 C C . TRP A 1 83 ? 21.322 7.715 -32.558 1.00 75.25 83 TRP A C 1
ATOM 678 O O . TRP A 1 83 ? 21.081 7.555 -33.754 1.00 75.25 83 TRP A O 1
ATOM 688 N N . VAL A 1 84 ? 22.485 8.179 -32.113 1.00 79.25 84 VAL A N 1
ATOM 689 C CA . VAL A 1 84 ? 23.652 8.425 -32.963 1.00 79.25 84 VAL A CA 1
ATOM 690 C C . VAL A 1 84 ? 24.877 7.897 -32.23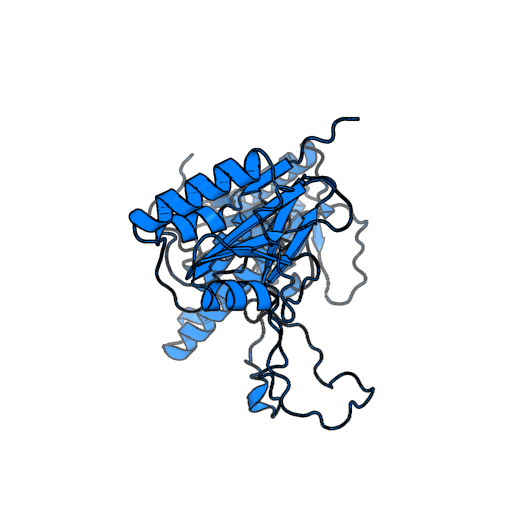9 1.00 79.25 84 VAL A C 1
ATOM 692 O O . VAL A 1 84 ? 25.073 8.258 -31.078 1.00 79.25 84 VAL A O 1
ATOM 695 N N . ASP A 1 85 ? 25.675 7.064 -32.914 1.00 78.06 85 ASP A N 1
ATOM 696 C CA . ASP A 1 85 ? 26.906 6.489 -32.355 1.00 78.06 85 ASP A CA 1
ATOM 697 C C . ASP A 1 85 ? 27.916 6.026 -33.408 1.00 78.06 85 ASP A C 1
ATOM 699 O O . ASP A 1 85 ? 27.668 6.126 -34.615 1.00 78.06 85 ASP A O 1
ATOM 703 N N . HIS A 1 86 ? 29.055 5.504 -32.944 1.00 80.00 86 HIS A N 1
ATOM 704 C CA . HIS A 1 86 ? 29.961 4.726 -33.779 1.00 80.00 86 HIS A CA 1
ATOM 705 C C . HIS A 1 86 ? 29.207 3.561 -34.438 1.00 80.00 86 HIS A C 1
ATOM 707 O O . HIS A 1 86 ? 28.296 2.988 -33.844 1.00 80.00 86 HIS A O 1
ATOM 713 N N . HIS A 1 87 ? 29.572 3.220 -35.676 1.00 76.06 87 HIS A N 1
ATOM 714 C CA . HIS A 1 87 ? 28.903 2.207 -36.501 1.00 76.06 87 HIS A CA 1
ATOM 715 C C . HIS A 1 87 ? 28.481 0.954 -35.713 1.00 76.06 87 HIS A C 1
ATOM 717 O O . HIS A 1 87 ? 27.299 0.610 -35.696 1.00 76.06 87 HIS A O 1
ATOM 723 N N . ASP A 1 88 ? 29.427 0.307 -35.032 1.00 73.31 88 ASP A N 1
ATOM 724 C CA . ASP A 1 88 ? 29.184 -0.959 -34.332 1.00 73.31 88 ASP A CA 1
ATOM 725 C C . ASP A 1 88 ? 28.235 -0.797 -33.140 1.00 73.31 88 ASP A C 1
ATOM 727 O O . ASP A 1 88 ? 27.321 -1.606 -32.964 1.00 73.31 88 ASP A O 1
ATOM 731 N N . ASP A 1 89 ? 28.393 0.287 -32.380 1.00 75.38 89 ASP A N 1
ATOM 732 C CA . ASP A 1 89 ? 27.576 0.597 -31.207 1.00 75.38 89 ASP A CA 1
ATOM 733 C C . ASP A 1 89 ? 26.150 0.988 -31.605 1.00 75.38 89 ASP A C 1
ATOM 735 O O . ASP A 1 89 ? 25.183 0.559 -30.977 1.00 75.38 89 ASP A O 1
ATOM 739 N N . ALA A 1 90 ? 25.991 1.722 -32.709 1.00 74.88 90 ALA A N 1
ATOM 740 C CA . ALA A 1 90 ? 24.690 2.075 -33.265 1.00 74.88 90 ALA A CA 1
ATOM 741 C C . ALA A 1 90 ? 23.920 0.827 -33.734 1.00 74.88 90 ALA A C 1
ATOM 743 O O . ALA A 1 90 ? 22.719 0.696 -33.475 1.00 74.88 90 ALA A O 1
ATOM 744 N N . TYR A 1 91 ? 24.603 -0.126 -34.377 1.00 75.19 91 TYR A N 1
ATOM 745 C CA . TYR A 1 91 ? 23.999 -1.405 -34.752 1.00 75.19 91 TYR A CA 1
ATOM 746 C C . TYR A 1 91 ? 23.690 -2.280 -33.531 1.00 75.19 91 TYR A C 1
ATOM 748 O O . TYR A 1 91 ? 22.613 -2.878 -33.474 1.00 75.19 91 TYR A O 1
ATOM 756 N N . ALA A 1 92 ? 24.576 -2.329 -32.532 1.00 72.56 92 ALA A N 1
ATOM 757 C CA . ALA A 1 92 ? 24.337 -3.047 -31.280 1.00 72.56 92 ALA A CA 1
ATOM 758 C C . ALA A 1 92 ? 23.122 -2.486 -30.521 1.00 72.56 92 ALA A C 1
ATOM 760 O O . ALA A 1 92 ? 22.273 -3.251 -30.058 1.00 72.56 92 ALA A O 1
ATOM 761 N N . TRP A 1 93 ? 22.993 -1.160 -30.476 1.00 73.38 93 TRP A N 1
ATOM 762 C CA . TRP A 1 93 ? 21.854 -0.454 -29.898 1.00 73.38 93 TRP A CA 1
ATOM 763 C C . TRP A 1 93 ? 20.539 -0.811 -30.607 1.00 73.38 93 TRP A C 1
ATOM 765 O O . TRP A 1 93 ? 19.533 -1.091 -29.954 1.00 73.38 93 TRP A O 1
ATOM 775 N N . ALA A 1 94 ? 20.551 -0.868 -31.943 1.00 73.19 94 ALA A N 1
ATOM 776 C CA . ALA A 1 94 ? 19.369 -1.174 -32.749 1.00 73.19 94 ALA A CA 1
ATOM 777 C C . ALA A 1 94 ? 18.930 -2.651 -32.685 1.00 73.19 94 ALA A C 1
ATOM 779 O O . ALA A 1 94 ? 17.743 -2.941 -32.831 1.00 73.19 94 ALA A O 1
ATOM 780 N N . ARG A 1 95 ? 19.854 -3.596 -32.456 1.00 70.31 95 ARG A N 1
ATOM 781 C CA . ARG A 1 95 ? 19.542 -5.039 -32.369 1.00 70.31 95 ARG A CA 1
ATOM 782 C C . ARG A 1 95 ? 18.603 -5.383 -31.213 1.00 70.31 95 ARG A C 1
ATOM 784 O O . ARG A 1 95 ? 17.750 -6.255 -31.352 1.00 70.31 95 ARG A O 1
ATOM 791 N N . ASN A 1 96 ? 18.738 -4.683 -30.090 1.00 62.50 96 ASN A N 1
ATOM 792 C CA . ASN A 1 96 ? 18.058 -5.026 -28.842 1.00 62.50 96 ASN A CA 1
ATOM 793 C C . ASN A 1 96 ? 16.898 -4.088 -28.499 1.00 62.50 96 ASN A C 1
ATOM 795 O O . ASN A 1 96 ? 16.454 -4.099 -27.357 1.00 62.50 96 ASN A O 1
ATOM 799 N N . ARG A 1 97 ? 16.406 -3.254 -29.423 1.00 65.19 97 ARG A N 1
ATOM 800 C CA . ARG A 1 97 ? 15.351 -2.270 -29.124 1.00 65.19 97 ARG A CA 1
ATOM 801 C C . ARG A 1 97 ? 14.211 -2.307 -30.145 1.00 65.19 97 ARG A C 1
ATOM 803 O O . ARG A 1 97 ? 14.445 -2.494 -31.334 1.00 65.19 97 ARG A O 1
ATOM 810 N N . SER A 1 98 ? 12.974 -2.122 -29.679 1.00 56.34 98 SER A N 1
ATOM 811 C CA . SER A 1 98 ? 11.776 -1.948 -30.519 1.00 56.34 98 SER A CA 1
ATOM 812 C C . SER A 1 98 ? 11.046 -0.672 -30.119 1.00 56.34 98 SER A C 1
ATOM 814 O O . SER A 1 98 ? 11.042 -0.289 -28.947 1.00 56.34 98 SER A O 1
ATOM 816 N N . CYS A 1 99 ? 10.474 0.021 -31.101 1.00 57.16 99 CYS A N 1
ATOM 817 C CA . CYS A 1 99 ? 9.850 1.321 -30.900 1.00 57.16 99 CYS A CA 1
ATOM 818 C C . CYS A 1 99 ? 8.358 1.232 -31.210 1.00 57.16 99 CYS A C 1
ATOM 820 O O . CYS A 1 99 ? 7.963 0.937 -32.338 1.00 57.16 99 CYS A O 1
ATOM 822 N N . ALA A 1 100 ? 7.521 1.559 -30.226 1.00 53.47 100 ALA A N 1
ATOM 823 C CA . ALA A 1 100 ? 6.092 1.732 -30.446 1.00 53.47 100 ALA A CA 1
ATOM 824 C C . ALA A 1 100 ? 5.738 3.218 -30.347 1.00 53.47 100 ALA A C 1
ATOM 826 O O . ALA A 1 100 ? 6.107 3.911 -29.397 1.00 53.47 100 ALA A O 1
ATOM 827 N N . VAL A 1 101 ? 5.010 3.711 -31.346 1.00 51.78 101 VAL A N 1
ATOM 828 C CA . VAL A 1 101 ? 4.422 5.053 -31.333 1.00 51.78 101 VAL A CA 1
ATOM 829 C C . VAL A 1 101 ? 2.962 4.889 -30.935 1.00 51.78 101 VAL A C 1
ATOM 831 O O . VAL A 1 101 ? 2.221 4.187 -31.623 1.00 51.78 101 VAL A O 1
ATOM 834 N N . ASN A 1 102 ? 2.545 5.503 -29.826 1.00 44.31 102 ASN A N 1
ATOM 835 C CA . ASN A 1 102 ? 1.141 5.477 -29.421 1.00 44.31 102 ASN A CA 1
ATOM 836 C C . ASN A 1 102 ? 0.332 6.444 -30.314 1.00 44.31 102 ASN A C 1
ATOM 838 O O . ASN A 1 102 ? 0.613 7.647 -30.302 1.00 44.31 102 ASN A O 1
ATOM 842 N N . PRO A 1 103 ? -0.670 5.954 -31.069 1.00 40.69 103 PRO A N 1
ATOM 843 C CA . PRO A 1 103 ? -1.403 6.766 -32.037 1.00 40.69 103 PRO A CA 1
ATOM 844 C C . PRO A 1 103 ? -2.295 7.848 -31.406 1.00 40.69 103 PRO A C 1
ATOM 846 O O . PRO A 1 103 ? -2.623 8.811 -32.091 1.00 40.69 103 PRO A O 1
ATOM 849 N N . TYR A 1 104 ? -2.659 7.736 -30.122 1.00 31.30 104 TYR A N 1
ATOM 850 C CA . TYR A 1 104 ? -3.546 8.696 -29.446 1.00 31.30 104 TYR A CA 1
ATOM 851 C C . TYR A 1 104 ? -2.801 9.810 -28.699 1.00 31.30 104 TYR A C 1
ATOM 853 O O . TYR A 1 104 ? -3.353 10.890 -28.509 1.00 31.30 104 TYR A O 1
ATOM 861 N N . THR A 1 105 ? -1.556 9.570 -28.275 1.00 37.16 105 THR A N 1
ATOM 862 C CA . THR A 1 105 ? -0.773 10.531 -27.473 1.00 37.16 105 THR A CA 1
ATOM 863 C C . THR A 1 105 ? 0.422 11.121 -28.219 1.00 37.16 105 THR A C 1
ATOM 865 O O . THR A 1 105 ? 1.048 12.050 -27.715 1.00 37.16 105 THR A O 1
ATOM 868 N N . GLY A 1 106 ? 0.794 10.571 -29.383 1.00 40.69 106 GLY A N 1
ATOM 869 C CA . GLY A 1 106 ? 1.971 11.003 -30.150 1.00 40.69 106 GLY A CA 1
ATOM 870 C C . GLY A 1 106 ? 3.313 10.755 -29.446 1.00 40.69 106 GLY A C 1
ATOM 871 O O . GLY A 1 106 ? 4.362 11.133 -29.965 1.00 40.69 106 GLY A O 1
ATOM 872 N N . SER A 1 107 ? 3.309 10.115 -28.272 1.00 36.16 107 SER A N 1
ATOM 873 C CA . SER A 1 107 ? 4.511 9.829 -27.494 1.00 36.16 107 SER A CA 1
ATOM 874 C C . SER A 1 107 ? 5.231 8.605 -28.052 1.00 36.16 107 SER A C 1
ATOM 876 O O . SER A 1 107 ? 4.658 7.514 -28.127 1.00 36.16 107 SER A O 1
ATOM 878 N N . LEU A 1 108 ? 6.500 8.784 -28.399 1.00 45.81 108 LEU A N 1
ATOM 879 C CA . LEU A 1 108 ? 7.400 7.712 -28.796 1.00 45.81 108 LEU A CA 1
ATOM 880 C C . LEU A 1 108 ? 7.918 6.964 -27.560 1.00 45.81 108 LEU A C 1
ATOM 882 O O . LEU A 1 108 ? 8.486 7.582 -26.660 1.00 45.81 108 LEU A O 1
ATOM 886 N N . GLN A 1 109 ? 7.763 5.640 -27.538 1.00 41.59 109 GLN A N 1
ATOM 887 C CA . GLN A 1 109 ? 8.317 4.769 -26.501 1.00 41.59 109 GLN A CA 1
ATOM 888 C C . GLN A 1 109 ? 9.338 3.805 -27.115 1.00 41.59 109 GLN A C 1
ATOM 890 O O . GLN A 1 109 ? 9.041 3.100 -28.080 1.00 41.59 109 GLN A O 1
ATOM 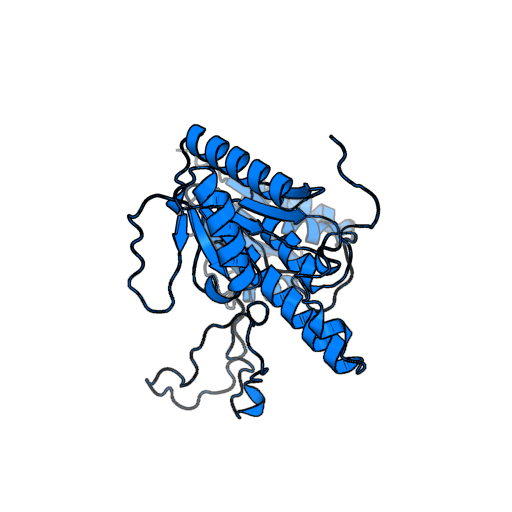895 N N . ILE A 1 110 ? 10.548 3.794 -26.551 1.00 47.69 110 ILE A N 1
ATOM 896 C CA . ILE A 1 110 ? 11.645 2.895 -26.927 1.00 47.69 110 ILE A CA 1
ATOM 897 C C . ILE A 1 110 ? 11.725 1.813 -25.847 1.00 47.69 110 ILE A C 1
ATOM 899 O O . ILE A 1 110 ? 11.937 2.129 -24.677 1.00 47.69 110 ILE A O 1
ATOM 903 N N . PHE A 1 111 ? 11.552 0.550 -26.229 1.00 46.62 111 PHE A N 1
ATOM 904 C CA . PHE A 1 111 ? 11.657 -0.603 -25.335 1.00 46.62 111 PHE A CA 1
ATOM 905 C C . PHE A 1 111 ? 12.929 -1.392 -25.645 1.00 46.62 111 PHE A C 1
ATOM 907 O O . PHE A 1 111 ? 13.247 -1.608 -26.815 1.00 46.62 111 PHE A O 1
ATOM 914 N N . GLU A 1 112 ? 13.634 -1.864 -24.616 1.00 38.69 112 GLU A N 1
ATOM 915 C CA . GLU A 1 112 ? 14.690 -2.871 -24.767 1.00 38.69 112 GLU A CA 1
ATOM 916 C C . GLU A 1 112 ? 14.074 -4.272 -24.809 1.00 38.69 112 GLU A C 1
ATOM 918 O O . GLU A 1 112 ? 13.351 -4.686 -23.906 1.00 38.69 112 GLU A O 1
ATOM 923 N N . VAL A 1 113 ? 14.358 -5.004 -25.882 1.00 43.44 113 VAL A N 1
ATOM 924 C CA . VAL A 1 113 ? 13.921 -6.377 -26.113 1.00 43.44 113 VAL A CA 1
ATOM 925 C C . VAL A 1 113 ? 15.110 -7.311 -25.893 1.00 43.44 113 VAL A C 1
ATOM 927 O O . VAL A 1 113 ? 15.861 -7.619 -26.823 1.00 43.44 113 VAL A O 1
ATOM 930 N N . CYS A 1 114 ? 15.262 -7.808 -24.667 1.00 28.25 114 CYS A N 1
ATOM 931 C CA . CYS A 1 114 ? 16.181 -8.904 -24.363 1.00 28.25 114 CYS A CA 1
ATOM 932 C C . CYS A 1 114 ? 15.649 -10.221 -24.946 1.00 28.25 114 CYS A C 1
ATOM 934 O O . CYS A 1 114 ? 14.611 -10.709 -24.515 1.00 28.25 114 CYS A O 1
ATOM 936 N N . GLU A 1 115 ? 16.380 -10.816 -25.891 1.00 35.75 115 GLU A N 1
ATOM 937 C CA . GLU A 1 115 ? 16.378 -12.276 -26.049 1.00 35.75 115 GLU A CA 1
ATOM 938 C C . GLU A 1 115 ? 17.822 -12.750 -26.119 1.00 35.75 115 GLU A C 1
ATOM 940 O O . GLU A 1 115 ? 18.668 -12.129 -26.765 1.00 35.75 115 GLU A O 1
ATOM 945 N N . GLU A 1 116 ? 18.086 -13.841 -25.419 1.00 33.38 116 GLU A N 1
ATOM 946 C CA . GLU A 1 116 ? 19.374 -14.500 -25.375 1.00 33.38 116 GLU A CA 1
ATOM 947 C C . GLU A 1 116 ? 19.723 -15.208 -26.684 1.00 33.38 116 GLU A C 1
ATOM 949 O O . GLU A 1 116 ? 18.873 -15.599 -27.485 1.00 33.38 116 GLU A O 1
ATOM 954 N N . LYS A 1 117 ? 21.027 -15.420 -26.864 1.00 27.62 117 LYS A N 1
ATOM 955 C CA . LYS A 1 117 ? 21.592 -16.268 -27.907 1.00 27.62 117 LYS A CA 1
ATOM 956 C C . LYS A 1 117 ? 21.009 -17.682 -27.799 1.00 27.62 117 LYS A C 1
ATOM 958 O O . LYS A 1 117 ? 21.321 -18.415 -26.866 1.00 27.62 117 LYS A O 1
ATOM 963 N N . ARG A 1 118 ? 20.244 -18.081 -28.816 1.00 26.73 118 ARG A N 1
ATOM 964 C CA . ARG A 1 118 ? 19.970 -19.481 -29.169 1.00 26.73 118 ARG A CA 1
ATOM 965 C C . ARG A 1 118 ? 21.310 -20.210 -29.349 1.00 26.73 118 ARG A C 1
ATOM 967 O O . ARG A 1 118 ? 21.938 -20.115 -30.401 1.00 26.73 118 ARG A O 1
ATOM 974 N N . ALA A 1 119 ? 21.764 -20.920 -28.322 1.00 28.69 119 ALA A N 1
ATOM 975 C CA . ALA A 1 119 ? 22.592 -22.099 -28.525 1.00 28.69 119 ALA A CA 1
ATOM 976 C C . ALA A 1 119 ? 21.637 -23.270 -28.803 1.00 28.69 119 ALA A C 1
ATOM 978 O O . ALA A 1 119 ? 20.649 -23.427 -28.093 1.00 28.69 119 ALA A O 1
ATOM 979 N N . ALA A 1 120 ? 21.920 -23.982 -29.895 1.00 31.41 120 ALA A N 1
ATOM 980 C CA . ALA A 1 120 ? 21.226 -25.129 -30.485 1.00 31.41 120 ALA A CA 1
ATOM 981 C C . ALA A 1 120 ? 20.069 -25.759 -29.678 1.00 31.41 120 ALA A C 1
ATOM 983 O O . ALA A 1 120 ? 20.241 -26.247 -28.563 1.00 31.41 120 ALA A O 1
ATOM 984 N N . GLU A 1 121 ? 18.902 -25.811 -30.319 1.00 33.59 121 GLU A N 1
ATOM 985 C CA . GLU A 1 121 ? 17.724 -26.559 -29.880 1.00 33.59 121 GLU A CA 1
ATOM 986 C C . GLU A 1 121 ? 18.045 -28.046 -29.653 1.00 33.59 121 GLU A C 1
ATOM 988 O O . GLU A 1 121 ? 18.639 -28.690 -30.521 1.00 33.59 121 GLU A O 1
ATOM 993 N N . PRO A 1 122 ? 17.505 -28.646 -28.583 1.00 33.38 122 PRO A N 1
ATOM 994 C CA . PRO A 1 122 ? 16.849 -29.928 -28.712 1.00 33.38 122 PRO A CA 1
ATOM 995 C C . PRO A 1 122 ? 15.331 -29.720 -28.649 1.00 33.38 122 PRO A C 1
ATOM 997 O O . PRO A 1 122 ? 14.828 -28.905 -27.878 1.00 33.38 122 PRO A O 1
ATOM 1000 N N . ALA A 1 123 ? 14.649 -30.449 -29.532 1.00 35.25 123 ALA A N 1
ATOM 1001 C CA . ALA A 1 123 ? 13.209 -30.561 -29.757 1.00 35.25 123 ALA A CA 1
ATOM 1002 C C . ALA A 1 123 ? 12.275 -29.927 -28.704 1.00 35.25 123 ALA A C 1
ATOM 1004 O O . ALA A 1 123 ? 12.246 -30.312 -27.535 1.00 35.25 123 ALA A O 1
ATOM 1005 N N . VAL A 1 124 ? 11.432 -29.009 -29.179 1.00 38.09 124 VAL A N 1
ATOM 1006 C CA . VAL A 1 124 ? 10.303 -28.435 -28.442 1.00 38.09 124 VAL A CA 1
ATOM 1007 C C . VAL A 1 124 ? 9.299 -29.548 -28.117 1.00 38.09 124 VAL A C 1
ATOM 1009 O O . VAL A 1 124 ? 8.656 -30.084 -29.015 1.00 38.09 124 VAL A O 1
ATOM 1012 N N . SER A 1 125 ? 9.147 -29.896 -26.837 1.00 37.81 125 SER A N 1
ATOM 1013 C CA . SER A 1 125 ? 7.947 -30.591 -26.358 1.00 37.81 125 SER A CA 1
ATOM 1014 C C . SER A 1 125 ? 6.826 -29.565 -26.183 1.00 37.81 125 SER A C 1
ATOM 1016 O O . SER A 1 125 ? 7.052 -28.547 -25.531 1.00 37.81 125 SER A O 1
ATOM 1018 N N . GLU A 1 126 ? 5.624 -29.847 -26.687 1.00 45.62 126 GLU A N 1
ATOM 1019 C CA . GLU A 1 126 ? 4.425 -28.991 -26.569 1.00 45.62 126 GLU A CA 1
ATOM 1020 C C . GLU A 1 126 ? 3.874 -28.839 -25.133 1.00 45.62 126 GLU A C 1
ATOM 1022 O O . GLU A 1 126 ? 2.857 -28.186 -24.909 1.00 45.62 126 GLU A O 1
ATOM 1027 N N . THR A 1 127 ? 4.535 -29.409 -24.126 1.00 40.06 127 THR A N 1
ATOM 1028 C CA . THR A 1 127 ? 4.185 -29.214 -22.716 1.00 40.06 127 THR A CA 1
ATOM 1029 C C . THR A 1 127 ? 4.739 -27.888 -22.183 1.00 40.06 127 THR A C 1
ATOM 1031 O O . THR A 1 127 ? 5.958 -27.689 -22.234 1.00 40.06 127 THR A O 1
ATOM 1034 N N . PRO A 1 128 ? 3.905 -26.988 -21.618 1.00 44.81 128 PRO A N 1
ATOM 1035 C CA . PRO A 1 128 ? 4.411 -25.808 -20.927 1.00 44.81 128 PRO A CA 1
ATOM 1036 C C . PRO A 1 128 ? 5.347 -26.243 -19.787 1.00 44.81 128 PRO A C 1
ATOM 1038 O O . PRO A 1 128 ? 5.087 -27.258 -19.133 1.00 44.81 128 PRO A O 1
ATOM 1041 N N . PRO A 1 129 ? 6.454 -25.517 -19.543 1.00 50.94 129 PRO A N 1
ATOM 1042 C CA . PRO A 1 129 ? 7.418 -25.905 -18.526 1.00 50.94 129 PRO A CA 1
ATOM 1043 C C . PRO A 1 129 ? 6.748 -25.995 -17.150 1.00 50.94 129 PRO A C 1
ATOM 1045 O O . PRO A 1 129 ? 5.959 -25.132 -16.768 1.00 50.94 129 PRO A O 1
ATOM 1048 N N . LEU A 1 130 ? 7.124 -27.030 -16.392 1.00 48.12 130 LEU A N 1
ATOM 1049 C CA . LEU A 1 130 ? 6.560 -27.417 -15.089 1.00 48.12 130 LEU A CA 1
ATOM 1050 C C . LEU A 1 130 ? 6.541 -26.276 -14.042 1.00 48.12 130 LEU A C 1
ATOM 1052 O O . LEU A 1 130 ? 5.768 -26.326 -13.091 1.00 48.12 130 LEU A O 1
ATOM 1056 N N . PHE A 1 131 ? 7.358 -25.232 -14.235 1.00 51.09 131 PHE A N 1
ATOM 1057 C CA . PHE A 1 131 ? 7.442 -24.033 -13.392 1.00 51.09 131 PHE A CA 1
ATOM 1058 C C . PHE A 1 131 ? 7.283 -22.732 -14.194 1.00 51.09 131 PHE A C 1
ATOM 1060 O O . PHE A 1 131 ? 8.093 -21.815 -14.071 1.00 51.09 131 PHE A O 1
ATOM 1067 N N . ALA A 1 132 ? 6.229 -22.614 -15.003 1.00 47.25 132 ALA A N 1
ATOM 1068 C CA . ALA A 1 132 ? 5.796 -21.339 -15.590 1.00 47.25 132 ALA A CA 1
ATOM 1069 C C . ALA A 1 132 ? 5.192 -20.384 -14.526 1.00 47.25 132 ALA A C 1
ATOM 1071 O O . ALA A 1 132 ? 4.069 -19.905 -14.656 1.00 47.25 132 ALA A O 1
ATOM 1072 N N . GLY A 1 133 ? 5.907 -20.156 -13.421 1.00 53.62 133 GLY A N 1
ATOM 1073 C CA . GLY A 1 133 ? 5.466 -19.318 -12.309 1.00 53.62 133 GLY A CA 1
ATOM 1074 C C . GLY A 1 133 ? 5.956 -17.881 -12.456 1.00 53.62 133 GLY A C 1
ATOM 1075 O O . GLY A 1 133 ? 7.153 -17.634 -12.576 1.00 53.62 133 GLY A O 1
ATOM 1076 N N . THR A 1 134 ? 5.038 -16.919 -12.397 1.00 50.09 134 THR A N 1
ATOM 1077 C CA . THR A 1 134 ? 5.364 -15.503 -12.202 1.00 50.09 134 THR A CA 1
ATOM 1078 C C . THR A 1 134 ? 5.607 -15.239 -10.714 1.00 50.09 134 THR A C 1
ATOM 1080 O O . THR A 1 134 ? 4.892 -15.747 -9.850 1.00 50.09 134 THR A O 1
ATOM 1083 N N . GLY A 1 135 ? 6.635 -14.460 -10.379 1.00 53.81 135 GLY A N 1
ATOM 1084 C CA . GLY A 1 135 ? 6.980 -14.182 -8.987 1.00 53.81 135 GLY A CA 1
ATOM 1085 C C . GLY A 1 135 ? 7.764 -12.889 -8.838 1.00 53.81 135 GLY A C 1
ATOM 1086 O O . GLY A 1 135 ? 8.632 -12.586 -9.649 1.00 53.81 135 GLY A O 1
ATOM 1087 N N . ASP A 1 136 ? 7.455 -12.141 -7.784 1.00 59.34 136 ASP A N 1
ATOM 1088 C CA . ASP A 1 136 ? 8.175 -10.932 -7.392 1.00 59.34 136 ASP A CA 1
ATOM 1089 C C . ASP A 1 136 ? 8.967 -11.232 -6.104 1.00 59.34 136 ASP A C 1
ATOM 1091 O O . ASP A 1 136 ? 8.348 -11.533 -5.072 1.00 59.34 136 ASP A O 1
ATOM 1095 N N . PRO A 1 137 ? 10.315 -11.208 -6.143 1.00 55.62 137 PRO A N 1
ATOM 1096 C CA . PRO A 1 137 ? 11.158 -11.411 -4.969 1.00 55.62 137 PRO A CA 1
ATOM 1097 C C . PRO A 1 137 ? 10.853 -10.458 -3.809 1.00 55.62 137 PRO A C 1
ATOM 1099 O O . PRO A 1 137 ? 10.967 -10.872 -2.658 1.00 55.62 137 PRO A O 1
ATOM 1102 N N . HIS A 1 138 ? 10.396 -9.237 -4.096 1.00 54.88 138 HIS A N 1
ATOM 1103 C CA . HIS A 1 138 ? 10.069 -8.229 -3.086 1.00 54.88 138 HIS A CA 1
ATOM 1104 C C . HIS A 1 138 ? 8.659 -8.418 -2.503 1.00 54.88 138 HIS A C 1
ATOM 1106 O O . HIS A 1 138 ? 8.357 -7.901 -1.431 1.00 54.88 138 HIS A O 1
ATOM 1112 N N . GLN A 1 139 ? 7.799 -9.233 -3.136 1.00 52.56 139 GLN A N 1
ATOM 1113 C CA . GLN A 1 139 ? 6.477 -9.596 -2.597 1.00 52.56 139 GLN A CA 1
ATOM 1114 C C . GLN A 1 139 ? 6.466 -10.885 -1.759 1.00 52.56 139 GLN A C 1
ATOM 1116 O O . GLN A 1 139 ? 5.426 -11.548 -1.574 1.00 52.56 139 GLN A O 1
ATOM 1121 N N . ARG A 1 140 ? 7.634 -11.281 -1.252 1.00 60.41 140 ARG A N 1
ATOM 1122 C CA . ARG A 1 140 ? 7.814 -12.475 -0.426 1.00 60.41 140 ARG A CA 1
ATOM 1123 C C . ARG A 1 140 ? 7.435 -12.171 1.025 1.00 60.41 140 ARG A C 1
ATOM 1125 O O . ARG A 1 140 ? 8.125 -11.457 1.729 1.00 60.41 140 ARG A O 1
ATOM 1132 N N . ILE A 1 141 ? 6.320 -12.750 1.476 1.00 47.88 141 ILE A N 1
ATOM 1133 C CA . ILE A 1 141 ? 5.812 -12.617 2.860 1.00 47.88 141 ILE A CA 1
ATOM 1134 C C . ILE A 1 141 ? 6.038 -13.916 3.679 1.00 47.88 141 ILE A C 1
ATOM 1136 O O . ILE A 1 141 ? 5.778 -13.964 4.883 1.00 47.88 141 ILE A O 1
ATOM 1140 N N . TYR A 1 142 ? 6.516 -14.998 3.046 1.00 42.66 142 TYR A N 1
ATOM 1141 C CA . TYR A 1 142 ? 6.601 -16.340 3.645 1.00 42.66 142 TYR A CA 1
ATOM 1142 C C . TYR A 1 142 ? 8.027 -16.741 4.065 1.00 42.66 142 TYR A C 1
ATOM 1144 O O . TYR A 1 142 ? 9.003 -16.282 3.487 1.00 42.66 142 TYR A O 1
ATOM 1152 N N . ARG A 1 143 ? 8.094 -17.626 5.075 1.00 37.50 143 ARG A N 1
ATOM 1153 C CA . ARG A 1 143 ? 9.239 -17.954 5.955 1.00 37.50 143 ARG A CA 1
ATOM 1154 C C . ARG A 1 143 ? 10.459 -18.623 5.299 1.00 37.50 143 ARG A C 1
ATOM 1156 O O . ARG A 1 143 ? 11.500 -18.650 5.932 1.00 37.50 143 ARG A O 1
ATOM 1163 N N . HIS A 1 144 ? 10.360 -19.185 4.092 1.00 37.75 144 HIS A N 1
ATOM 1164 C CA . HIS A 1 144 ? 11.470 -19.938 3.492 1.00 37.75 144 HIS A CA 1
ATOM 1165 C C . HIS A 1 144 ? 11.792 -19.437 2.080 1.00 37.75 144 HIS A C 1
ATOM 1167 O O . HIS A 1 144 ? 10.908 -19.472 1.216 1.00 37.75 144 HIS A O 1
ATOM 1173 N N . PRO A 1 145 ? 13.034 -18.985 1.813 1.00 45.50 145 PRO A N 1
ATOM 1174 C CA . PRO A 1 145 ? 13.457 -18.638 0.468 1.00 45.50 145 PRO A CA 1
ATOM 1175 C C . PRO A 1 145 ? 13.563 -19.919 -0.361 1.00 45.50 145 PRO A C 1
ATOM 1177 O O . PRO A 1 145 ? 14.501 -20.701 -0.221 1.00 45.50 145 PRO A O 1
ATOM 1180 N N . VAL A 1 146 ? 12.594 -20.145 -1.247 1.00 48.16 146 VAL A N 1
ATOM 1181 C CA . VAL A 1 146 ? 12.729 -21.178 -2.276 1.00 48.16 146 VAL A CA 1
ATOM 1182 C C . VAL A 1 146 ? 13.631 -20.611 -3.361 1.00 48.16 146 VAL A C 1
ATOM 1184 O O . VAL A 1 146 ? 13.202 -19.845 -4.226 1.00 48.16 146 VAL A O 1
ATOM 1187 N N . VAL A 1 147 ? 14.913 -20.948 -3.281 1.00 55.09 147 VAL A N 1
ATOM 1188 C CA . VAL A 1 147 ? 15.857 -20.698 -4.363 1.00 55.09 147 VAL A CA 1
ATOM 1189 C C . VAL A 1 147 ? 15.636 -21.801 -5.395 1.00 55.09 147 VAL A C 1
ATOM 1191 O O . VAL A 1 147 ? 15.933 -22.962 -5.136 1.00 55.09 147 VAL A O 1
ATOM 1194 N N . LEU A 1 148 ? 15.082 -21.454 -6.559 1.00 57.44 148 LEU A N 1
ATOM 1195 C CA . LEU A 1 148 ? 14.719 -22.431 -7.597 1.00 57.44 148 LEU A CA 1
ATOM 1196 C C . LEU A 1 148 ? 15.910 -23.310 -8.022 1.00 57.44 148 LEU A C 1
ATOM 1198 O O . LEU A 1 148 ? 15.732 -24.505 -8.256 1.00 57.44 148 LEU A O 1
ATOM 1202 N N . SER A 1 149 ? 17.132 -22.763 -8.015 1.00 52.16 149 SER A N 1
ATOM 1203 C CA . SER A 1 149 ? 18.353 -23.532 -8.283 1.00 52.16 149 SER A CA 1
ATOM 1204 C C . SER A 1 149 ? 18.616 -24.627 -7.242 1.00 52.16 149 SER A C 1
ATOM 1206 O O . SER A 1 149 ? 19.086 -25.699 -7.609 1.00 52.16 149 SER A O 1
ATOM 1208 N N . HIS A 1 150 ? 18.254 -24.416 -5.971 1.00 51.72 150 HIS A N 1
ATOM 1209 C CA . HIS A 1 150 ? 18.371 -25.433 -4.916 1.00 51.72 150 HIS A CA 1
ATOM 1210 C C . HIS A 1 150 ? 17.348 -26.566 -5.082 1.00 51.72 150 HIS A C 1
ATOM 1212 O O . HIS A 1 150 ? 17.547 -27.656 -4.558 1.00 51.72 150 HIS A O 1
ATOM 1218 N N . CYS A 1 151 ? 16.277 -26.336 -5.846 1.00 54.88 151 CYS A N 1
ATOM 1219 C CA . CYS A 1 151 ? 15.316 -27.363 -6.246 1.00 54.88 151 CYS A CA 1
ATOM 1220 C C . CYS A 1 151 ? 15.679 -28.030 -7.588 1.00 54.88 151 CYS A C 1
ATOM 1222 O O . CYS A 1 151 ? 14.849 -28.730 -8.160 1.00 54.88 151 CYS A O 1
ATOM 1224 N N . GLY A 1 152 ? 16.886 -27.793 -8.121 1.00 51.88 152 GLY A N 1
ATOM 1225 C CA . GLY A 1 152 ? 17.329 -28.332 -9.413 1.00 51.88 152 GLY A CA 1
ATOM 1226 C C . GLY A 1 152 ? 16.717 -27.634 -10.634 1.00 51.88 152 GLY A C 1
ATOM 1227 O O . GLY A 1 152 ? 16.863 -28.115 -11.756 1.00 51.88 152 GLY A O 1
ATOM 1228 N N . ILE A 1 153 ? 16.037 -26.496 -10.444 1.00 56.31 153 ILE A N 1
ATOM 1229 C CA . ILE A 1 153 ? 15.386 -25.735 -11.514 1.00 56.31 153 ILE A CA 1
ATOM 1230 C C . ILE A 1 153 ? 16.323 -24.603 -11.943 1.00 56.31 153 ILE A C 1
ATOM 1232 O O . ILE A 1 153 ? 16.458 -23.586 -11.259 1.00 56.31 153 ILE A O 1
ATOM 1236 N N . SER A 1 154 ? 16.968 -24.763 -13.100 1.00 54.38 154 SER A N 1
ATOM 1237 C CA . SER A 1 154 ? 17.751 -23.683 -13.707 1.00 54.38 154 SER A CA 1
ATOM 1238 C C . SER A 1 154 ? 16.825 -22.679 -14.397 1.00 54.38 154 SER A C 1
ATOM 1240 O O . SER A 1 154 ? 16.183 -22.990 -15.401 1.00 54.38 154 SER A O 1
ATOM 1242 N N . VAL A 1 155 ? 16.759 -21.470 -13.840 1.00 53.84 155 VAL A N 1
ATOM 1243 C CA . VAL A 1 155 ? 16.042 -20.310 -14.407 1.00 53.84 155 VAL A CA 1
ATOM 1244 C C . VAL A 1 155 ? 16.948 -19.422 -15.267 1.00 53.84 155 VAL A C 1
ATOM 1246 O O . VAL A 1 155 ? 16.457 -18.492 -15.906 1.00 53.84 155 VAL A O 1
ATOM 1249 N N . ALA A 1 156 ? 18.255 -19.715 -15.305 1.00 47.84 156 ALA A N 1
ATOM 1250 C CA . ALA A 1 156 ? 19.222 -18.994 -16.121 1.00 47.84 156 ALA A CA 1
ATOM 1251 C C . ALA A 1 156 ? 18.791 -19.051 -17.592 1.00 47.84 156 ALA A C 1
ATOM 1253 O O . ALA A 1 156 ? 18.651 -20.127 -18.174 1.00 47.84 156 ALA A O 1
ATOM 1254 N N . GLY A 1 157 ? 18.508 -17.878 -18.147 1.00 50.69 157 GLY A N 1
ATOM 1255 C CA . GLY A 1 157 ? 18.102 -17.711 -19.532 1.00 50.69 157 GLY A CA 1
ATOM 1256 C C . GLY A 1 157 ? 16.665 -18.024 -19.913 1.00 50.69 157 GLY A C 1
ATOM 1257 O O . GLY A 1 157 ? 16.287 -18.016 -21.081 1.00 50.69 157 GLY A O 1
ATOM 1258 N N . ARG A 1 158 ? 15.816 -18.277 -18.916 1.00 54.41 158 ARG A N 1
ATOM 1259 C CA . ARG A 1 158 ? 14.391 -18.577 -19.127 1.00 54.41 158 ARG A CA 1
ATOM 1260 C C . ARG A 1 158 ? 13.459 -17.645 -18.356 1.00 54.41 158 ARG A C 1
ATOM 1262 O O . ARG A 1 158 ? 12.250 -17.850 -18.358 1.00 54.41 158 ARG A O 1
ATOM 1269 N N . SER A 1 159 ? 14.006 -16.624 -17.694 1.00 54.88 159 SER A N 1
ATOM 1270 C CA . SER A 1 159 ? 13.253 -15.648 -16.904 1.00 54.88 159 SER A CA 1
ATOM 1271 C C . SER A 1 159 ? 13.303 -14.256 -17.534 1.00 54.88 159 SER A C 1
ATOM 1273 O O . SER A 1 159 ? 14.384 -13.700 -17.718 1.00 54.88 159 SER A O 1
ATOM 1275 N N . CYS A 1 160 ? 12.142 -13.655 -17.786 1.00 53.41 160 CYS A N 1
ATOM 1276 C CA . CYS A 1 160 ? 12.013 -12.248 -18.159 1.00 53.41 160 CYS A CA 1
ATOM 1277 C C . CYS A 1 160 ? 11.565 -11.412 -16.948 1.00 53.41 160 CYS A C 1
ATOM 1279 O O . CYS A 1 160 ? 10.626 -11.787 -16.243 1.00 53.41 160 CYS A O 1
ATOM 1281 N N . LYS A 1 161 ? 12.210 -10.263 -16.706 1.00 56.72 161 LYS A N 1
ATOM 1282 C CA . LYS A 1 161 ? 11.782 -9.307 -15.672 1.00 56.72 161 LYS A CA 1
ATOM 1283 C C . LYS A 1 161 ? 10.805 -8.296 -16.276 1.00 56.72 161 LYS A C 1
ATOM 1285 O O . LYS A 1 161 ? 11.118 -7.661 -17.280 1.00 56.72 161 LYS A O 1
ATOM 1290 N N . LEU A 1 162 ? 9.643 -8.118 -15.650 1.00 56.66 162 LEU A N 1
ATOM 1291 C CA . LEU A 1 162 ? 8.711 -7.044 -15.997 1.00 56.66 162 LEU A CA 1
ATOM 1292 C C . LEU A 1 162 ? 9.093 -5.784 -15.221 1.00 56.66 162 LEU A C 1
ATOM 1294 O O . LEU A 1 162 ? 8.967 -5.735 -14.001 1.00 56.66 162 LEU A O 1
ATOM 1298 N N . LEU A 1 163 ? 9.584 -4.779 -15.943 1.00 62.00 163 LEU A N 1
ATOM 1299 C CA . LEU A 1 163 ? 10.123 -3.555 -15.350 1.00 62.00 163 LEU A CA 1
ATOM 1300 C C . LEU A 1 163 ? 9.088 -2.422 -15.243 1.00 62.00 163 LEU A C 1
ATOM 1302 O O . LEU A 1 163 ? 9.299 -1.459 -14.516 1.00 62.00 163 LEU A O 1
ATOM 1306 N N . VAL A 1 164 ? 7.954 -2.515 -15.938 1.00 59.91 164 VAL A N 1
ATOM 1307 C CA . VAL A 1 164 ? 6.940 -1.451 -15.938 1.00 59.91 164 VAL A CA 1
ATOM 1308 C C . VAL A 1 164 ? 5.764 -1.834 -15.047 1.00 59.91 164 VAL A C 1
ATOM 1310 O O . VAL A 1 164 ? 5.136 -2.875 -15.240 1.00 59.91 164 VAL A O 1
ATOM 1313 N N . ASN A 1 165 ? 5.458 -0.976 -14.077 1.00 64.12 165 ASN A N 1
ATOM 1314 C CA . ASN A 1 165 ? 4.305 -1.111 -13.198 1.00 64.12 165 ASN A CA 1
ATOM 1315 C C . ASN A 1 165 ? 3.147 -0.240 -13.726 1.00 64.12 165 ASN A C 1
ATOM 1317 O O . ASN A 1 165 ? 3.297 0.958 -13.951 1.00 64.12 165 ASN A O 1
ATOM 1321 N N . TYR A 1 166 ? 1.985 -0.857 -13.935 1.00 71.88 166 TYR A N 1
ATOM 1322 C CA . TYR A 1 166 ? 0.756 -0.188 -14.389 1.00 71.88 166 TYR A CA 1
ATOM 1323 C C . TYR A 1 166 ? -0.319 -0.125 -13.292 1.00 71.88 166 TYR A C 1
ATOM 1325 O O . TYR A 1 166 ? -1.444 0.291 -13.551 1.00 71.88 166 TYR A O 1
ATOM 1333 N N . ARG A 1 167 ? 0.001 -0.600 -12.085 1.00 72.56 167 ARG A N 1
ATOM 1334 C CA . ARG A 1 167 ? -0.941 -0.833 -10.986 1.00 72.56 167 ARG A CA 1
ATOM 1335 C C . ARG A 1 167 ? -0.898 0.271 -9.938 1.00 72.56 167 ARG A C 1
ATOM 1337 O O . ARG A 1 167 ? -1.949 0.729 -9.510 1.00 72.56 167 ARG A O 1
ATOM 1344 N N . THR A 1 168 ? 0.301 0.657 -9.518 1.00 78.38 168 THR A N 1
ATOM 1345 C CA . THR A 1 168 ? 0.547 1.537 -8.363 1.00 78.38 168 THR A CA 1
ATOM 1346 C C . THR A 1 168 ? 1.271 2.791 -8.814 1.00 78.38 168 THR A C 1
ATOM 1348 O O . THR A 1 168 ? 2.055 2.717 -9.753 1.00 78.38 168 THR A O 1
ATOM 1351 N N . THR A 1 169 ? 1.058 3.929 -8.158 1.00 84.81 169 THR A N 1
ATOM 1352 C CA . THR A 1 169 ? 1.748 5.186 -8.489 1.00 84.81 169 THR A CA 1
ATOM 1353 C C . THR A 1 169 ? 3.258 5.111 -8.250 1.00 84.81 169 THR A C 1
ATOM 1355 O O . THR A 1 169 ? 3.741 4.348 -7.410 1.00 84.81 169 THR A O 1
ATOM 1358 N N . GLU A 1 170 ? 4.022 5.903 -8.999 1.00 82.06 170 GLU A N 1
ATOM 1359 C CA . GLU A 1 170 ? 5.479 5.986 -8.868 1.00 82.06 170 GLU A CA 1
ATOM 1360 C C . GLU A 1 170 ? 5.902 6.485 -7.482 1.00 82.06 170 GLU A C 1
ATOM 1362 O O . GLU A 1 170 ? 6.890 6.003 -6.932 1.00 82.06 170 GLU A O 1
ATOM 1367 N N . GLU A 1 171 ? 5.134 7.402 -6.899 1.00 86.12 171 GLU A N 1
ATOM 1368 C CA . GLU A 1 171 ? 5.342 7.964 -5.564 1.00 86.12 171 GLU A CA 1
ATOM 1369 C C . GLU A 1 171 ? 5.191 6.878 -4.483 1.00 86.12 171 GLU A C 1
ATOM 1371 O O . GLU A 1 171 ? 6.110 6.637 -3.696 1.00 86.12 171 GLU A O 1
ATOM 1376 N N . THR A 1 172 ? 4.092 6.112 -4.525 1.00 86.62 172 THR A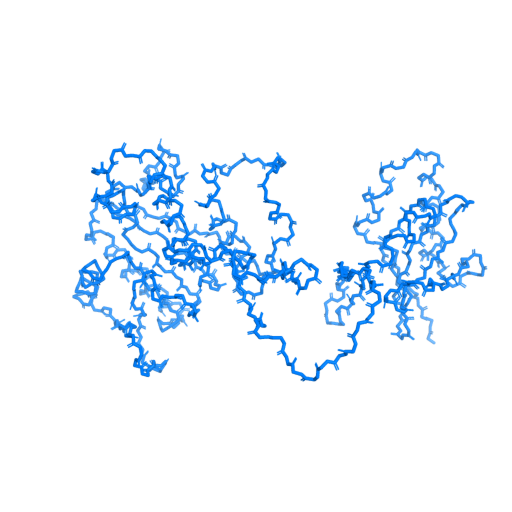 N 1
ATOM 1377 C CA . THR A 1 172 ? 3.874 4.979 -3.607 1.00 86.62 172 THR A CA 1
ATOM 1378 C C . THR A 1 172 ? 4.944 3.905 -3.783 1.00 86.62 172 THR A C 1
ATOM 1380 O O . THR A 1 172 ? 5.461 3.378 -2.798 1.00 86.62 172 THR A O 1
ATOM 1383 N N . ARG A 1 173 ? 5.309 3.581 -5.032 1.00 84.69 173 ARG A N 1
ATOM 1384 C CA . ARG A 1 173 ? 6.363 2.606 -5.339 1.00 84.69 173 ARG A CA 1
ATOM 1385 C C . ARG A 1 173 ? 7.701 3.036 -4.747 1.00 84.69 173 ARG A C 1
ATOM 1387 O O . ARG A 1 173 ? 8.350 2.221 -4.100 1.00 84.69 173 ARG A O 1
ATOM 1394 N N . ARG A 1 174 ? 8.115 4.289 -4.970 1.00 83.50 174 ARG A N 1
ATOM 1395 C CA . ARG A 1 174 ? 9.392 4.826 -4.480 1.00 83.50 174 ARG A CA 1
ATOM 1396 C C . ARG A 1 174 ? 9.460 4.766 -2.960 1.00 83.50 174 ARG A C 1
ATOM 1398 O O . ARG A 1 174 ? 10.442 4.265 -2.422 1.00 83.50 174 ARG A O 1
ATOM 1405 N N . TRP A 1 175 ? 8.405 5.211 -2.283 1.00 86.81 175 TRP A N 1
ATOM 1406 C CA . TRP A 1 175 ? 8.326 5.137 -0.829 1.00 86.81 175 TRP A CA 1
ATOM 1407 C C . TRP A 1 175 ? 8.370 3.688 -0.329 1.00 86.81 175 TRP A C 1
ATOM 1409 O O . TRP A 1 175 ? 9.216 3.354 0.496 1.00 86.81 175 TRP A O 1
ATOM 1419 N N . ALA A 1 176 ? 7.548 2.794 -0.885 1.00 86.12 176 ALA A N 1
ATOM 1420 C CA . ALA A 1 176 ? 7.511 1.391 -0.473 1.00 86.12 176 ALA A CA 1
ATOM 1421 C C . ALA A 1 176 ? 8.842 0.660 -0.718 1.00 86.12 176 ALA A C 1
ATOM 1423 O O . ALA A 1 176 ? 9.188 -0.246 0.037 1.00 86.12 176 ALA A O 1
ATOM 1424 N N . VAL A 1 177 ? 9.580 1.018 -1.771 1.00 82.00 177 VAL A N 1
ATOM 1425 C CA . VAL A 1 177 ? 10.939 0.517 -2.034 1.00 82.00 177 VAL A CA 1
ATOM 1426 C C . VAL A 1 177 ? 11.928 1.055 -1.005 1.00 82.00 177 VAL A C 1
ATOM 1428 O O . VAL A 1 177 ? 12.698 0.273 -0.462 1.00 82.00 177 VAL A O 1
ATOM 1431 N N . SER A 1 178 ? 11.870 2.348 -0.669 1.00 81.44 178 SER A N 1
ATOM 1432 C CA . SER A 1 178 ? 12.798 2.941 0.307 1.00 81.44 178 SER A CA 1
ATOM 1433 C C . SER A 1 178 ? 12.721 2.280 1.690 1.00 81.44 178 SER A C 1
ATOM 1435 O O . SER A 1 178 ? 13.711 2.222 2.413 1.00 81.44 178 SER A O 1
ATOM 1437 N N . LEU A 1 179 ? 11.564 1.700 2.036 1.00 82.56 179 LEU A N 1
ATOM 1438 C CA . LEU A 1 179 ? 11.397 0.911 3.257 1.00 82.56 179 LEU A CA 1
ATOM 1439 C C . LEU A 1 179 ? 12.181 -0.408 3.246 1.00 82.56 179 LEU A C 1
ATOM 1441 O O . LEU A 1 179 ? 12.478 -0.920 4.322 1.00 82.56 179 LEU A O 1
ATOM 1445 N N . LEU A 1 180 ? 12.490 -0.979 2.078 1.00 76.44 180 LEU A N 1
ATOM 1446 C CA . LEU A 1 180 ? 13.279 -2.212 1.952 1.00 76.44 180 LEU A CA 1
ATOM 1447 C C . LEU A 1 180 ? 14.778 -1.943 2.092 1.00 76.44 180 LEU A C 1
ATOM 1449 O O . LEU A 1 180 ? 15.468 -2.723 2.739 1.00 76.44 180 LEU A O 1
ATOM 1453 N N . ASP A 1 181 ? 15.255 -0.828 1.537 1.00 65.94 181 ASP A N 1
ATOM 1454 C CA . ASP A 1 181 ? 16.690 -0.540 1.414 1.00 65.94 181 ASP A CA 1
ATOM 1455 C C . ASP A 1 181 ? 17.336 -0.057 2.722 1.00 65.94 181 ASP A C 1
ATOM 1457 O O . ASP A 1 181 ? 18.551 0.125 2.785 1.00 65.94 181 ASP A O 1
ATOM 1461 N N . GLY A 1 182 ? 16.547 0.173 3.781 1.00 55.59 182 GLY A N 1
ATOM 1462 C CA . GLY A 1 182 ? 17.050 0.591 5.098 1.00 55.59 182 GLY A CA 1
ATOM 1463 C C . GLY A 1 182 ? 17.794 1.936 5.095 1.00 55.59 182 GLY A C 1
ATOM 1464 O O . GLY A 1 182 ? 18.429 2.287 6.087 1.00 55.59 182 GLY A O 1
ATOM 1465 N N . ARG A 1 183 ? 17.728 2.696 3.993 1.00 41.66 183 ARG A N 1
ATOM 1466 C CA . ARG A 1 183 ? 18.440 3.961 3.781 1.00 41.66 183 ARG A CA 1
ATOM 1467 C C . ARG A 1 183 ? 17.445 5.097 3.573 1.00 41.66 183 ARG A C 1
ATOM 1469 O O . ARG A 1 183 ? 16.456 4.961 2.859 1.00 41.66 183 ARG A O 1
ATOM 1476 N N . SER A 1 184 ? 17.717 6.227 4.222 1.00 33.00 184 SER A N 1
ATOM 1477 C CA . SER A 1 184 ? 16.984 7.476 4.023 1.00 33.00 184 SER A CA 1
ATOM 1478 C C . SER A 1 184 ? 17.011 7.895 2.554 1.00 33.00 184 SER A C 1
ATOM 1480 O O . SER A 1 184 ? 18.050 7.783 1.908 1.00 33.00 184 SER A O 1
ATOM 1482 N N . LEU A 1 185 ? 15.882 8.417 2.065 1.00 37.59 185 LEU A N 1
ATOM 1483 C CA . LEU A 1 185 ? 15.760 9.100 0.777 1.00 37.59 185 LEU A CA 1
ATOM 1484 C C . LEU A 1 185 ? 16.709 10.304 0.735 1.00 37.59 185 LEU A C 1
ATOM 1486 O O . LEU A 1 185 ? 16.354 11.378 1.200 1.00 37.59 185 LEU A O 1
ATOM 1490 N N . ASP A 1 186 ? 17.915 10.067 0.245 1.00 32.50 186 ASP A N 1
ATOM 1491 C CA . ASP A 1 186 ? 18.814 11.009 -0.415 1.00 32.50 186 ASP A CA 1
ATOM 1492 C C . ASP A 1 186 ? 19.982 10.163 -0.934 1.00 32.50 186 ASP A C 1
ATOM 1494 O O . ASP A 1 186 ? 20.854 9.760 -0.173 1.00 32.50 186 ASP A O 1
ATOM 1498 N N . ASP A 1 187 ? 19.915 9.761 -2.201 1.00 28.38 187 ASP A N 1
ATOM 1499 C CA . ASP A 1 187 ? 20.951 10.139 -3.161 1.00 28.38 187 ASP A CA 1
ATOM 1500 C C . ASP A 1 187 ? 20.626 9.595 -4.554 1.00 28.38 187 ASP A C 1
ATOM 1502 O O . ASP A 1 187 ? 20.330 8.419 -4.786 1.00 28.38 187 ASP A O 1
ATOM 1506 N N . LEU A 1 188 ? 20.669 10.522 -5.505 1.00 41.31 188 LEU A N 1
ATOM 1507 C CA . LEU A 1 188 ? 20.904 10.223 -6.902 1.00 41.31 188 LEU A CA 1
ATOM 1508 C C . LEU A 1 188 ? 22.309 9.602 -6.989 1.00 41.31 188 LEU A C 1
ATOM 1510 O O . LEU A 1 188 ? 23.278 10.258 -6.639 1.00 41.31 188 LEU A O 1
ATOM 1514 N N . GLU A 1 189 ? 22.382 8.375 -7.510 1.00 34.94 189 GLU A N 1
ATOM 1515 C CA . GLU A 1 189 ? 23.593 7.579 -7.798 1.00 34.94 189 GLU A CA 1
ATOM 1516 C C . GLU A 1 189 ? 24.213 6.772 -6.638 1.00 34.94 189 GLU A C 1
ATOM 1518 O O . GLU A 1 189 ? 24.789 7.303 -5.700 1.00 34.94 189 GLU A O 1
ATOM 1523 N N . GLY A 1 190 ? 24.204 5.438 -6.790 1.00 27.73 190 GLY A N 1
ATOM 1524 C CA . GLY A 1 190 ? 25.049 4.520 -6.012 1.00 27.73 190 GLY A CA 1
ATOM 1525 C C . GLY A 1 190 ? 24.388 3.163 -5.784 1.00 27.73 190 GLY A C 1
ATOM 1526 O O . GLY A 1 190 ? 23.730 2.964 -4.771 1.00 27.73 190 GLY A O 1
ATOM 1527 N N . GLY A 1 191 ? 24.503 2.250 -6.753 1.00 33.16 191 GLY A N 1
ATOM 1528 C CA . GLY A 1 191 ? 23.765 0.981 -6.757 1.00 33.16 191 GLY A CA 1
ATOM 1529 C C . GLY A 1 191 ? 24.336 -0.119 -5.856 1.00 33.16 191 GLY A C 1
ATOM 1530 O O . GLY A 1 191 ? 25.545 -0.205 -5.682 1.00 33.16 191 GLY A O 1
ATOM 1531 N N . GLU A 1 192 ? 23.442 -0.990 -5.382 1.00 32.69 192 GLU A N 1
ATOM 1532 C CA . GLU A 1 192 ? 23.455 -2.448 -5.579 1.00 32.69 192 GLU A CA 1
ATOM 1533 C C . GLU A 1 192 ? 22.005 -2.969 -5.456 1.00 32.69 192 GLU A C 1
ATOM 1535 O O . GLU A 1 192 ? 21.220 -2.443 -4.677 1.00 32.69 192 GLU A O 1
ATOM 1540 N N . ASP A 1 193 ? 21.662 -3.939 -6.311 1.00 40.72 193 ASP A N 1
ATOM 1541 C CA . ASP A 1 193 ? 20.325 -4.285 -6.838 1.00 40.72 193 ASP A CA 1
ATOM 1542 C C . ASP A 1 193 ? 19.635 -3.120 -7.578 1.00 40.72 193 ASP A C 1
ATOM 1544 O O . ASP A 1 193 ? 18.849 -2.340 -7.043 1.00 40.72 193 ASP A O 1
ATOM 1548 N N . ASP A 1 194 ? 19.981 -2.967 -8.861 1.00 44.41 194 ASP A N 1
ATOM 1549 C CA . ASP A 1 194 ? 19.469 -1.899 -9.715 1.00 44.41 194 ASP A CA 1
ATOM 1550 C C . ASP A 1 194 ? 17.964 -2.117 -9.981 1.00 44.41 194 ASP A C 1
ATOM 1552 O O . ASP A 1 194 ? 17.533 -2.591 -11.031 1.00 44.41 194 ASP A O 1
ATOM 1556 N N . LEU A 1 195 ? 17.127 -1.626 -9.064 1.00 51.69 195 LEU A N 1
ATOM 1557 C CA . LEU A 1 195 ? 15.761 -1.187 -9.362 1.00 51.69 195 LEU A CA 1
ATOM 1558 C C . LEU A 1 195 ? 15.746 -0.092 -10.454 1.00 51.69 195 LEU A C 1
ATOM 1560 O O . LEU A 1 195 ? 14.668 0.370 -10.841 1.00 51.69 195 LEU A O 1
ATOM 1564 N N . LYS A 1 196 ? 16.915 0.317 -10.990 1.00 45.12 196 LYS A N 1
ATOM 1565 C CA . LYS A 1 196 ? 17.085 1.058 -12.247 1.00 45.12 196 LYS A CA 1
ATOM 1566 C C . LYS A 1 196 ? 16.390 0.324 -13.390 1.00 45.12 196 LYS A C 1
ATOM 1568 O O . LYS A 1 196 ? 16.942 -0.518 -14.085 1.00 45.12 196 LYS A O 1
ATOM 1573 N N . GLY A 1 197 ? 15.139 0.698 -13.594 1.00 51.28 197 GLY A N 1
ATOM 1574 C CA . GLY A 1 197 ? 14.288 0.169 -14.649 1.00 51.28 197 GLY A CA 1
ATOM 1575 C C . GLY A 1 197 ? 12.878 -0.083 -14.151 1.00 51.28 197 GLY A C 1
ATOM 1576 O O . GLY A 1 197 ? 11.945 0.126 -14.921 1.00 51.28 197 GLY A O 1
ATOM 1577 N N . TYR A 1 198 ? 12.715 -0.430 -12.866 1.00 60.97 198 TYR A N 1
ATOM 1578 C CA . TYR A 1 198 ? 11.398 -0.562 -12.259 1.00 60.97 198 TYR A CA 1
ATOM 1579 C C . TYR A 1 198 ? 10.756 0.825 -12.196 1.00 60.97 198 TYR A C 1
ATOM 1581 O O . TYR A 1 198 ? 11.237 1.701 -11.480 1.00 60.97 198 TYR A O 1
ATOM 1589 N N . ARG A 1 199 ? 9.740 1.074 -13.019 1.00 65.25 199 ARG A N 1
ATOM 1590 C CA . ARG A 1 199 ? 9.092 2.386 -13.151 1.00 65.25 199 ARG A CA 1
ATOM 1591 C C . ARG A 1 199 ? 7.593 2.196 -13.224 1.00 65.25 199 ARG A C 1
ATOM 1593 O O . ARG A 1 199 ? 7.117 1.355 -13.985 1.00 65.25 199 ARG A O 1
ATOM 1600 N N . SER A 1 200 ? 6.851 2.992 -12.470 1.00 71.19 200 SER A N 1
ATOM 1601 C CA . SER A 1 200 ? 5.428 3.143 -12.715 1.00 71.19 200 SER A CA 1
ATOM 1602 C C . SER A 1 200 ? 5.170 4.192 -13.789 1.00 71.19 200 SER A C 1
ATOM 1604 O O . SER A 1 200 ? 5.853 5.215 -13.864 1.00 71.19 200 SER A O 1
ATOM 1606 N N . LEU A 1 201 ? 4.168 3.938 -14.629 1.00 72.69 201 LEU A N 1
ATOM 1607 C CA . LEU A 1 201 ? 3.643 4.945 -15.553 1.00 72.69 201 LEU A CA 1
ATOM 1608 C C . LEU A 1 201 ? 2.567 5.827 -14.911 1.00 72.69 201 LEU A C 1
ATOM 1610 O O . LEU A 1 201 ? 2.223 6.868 -15.470 1.00 72.69 201 LEU A O 1
ATOM 1614 N N . LEU A 1 202 ? 2.034 5.419 -13.757 1.00 76.75 202 LEU A N 1
ATOM 1615 C CA . LEU A 1 202 ? 1.046 6.182 -13.008 1.00 76.75 202 LEU A CA 1
ATOM 1616 C C . LEU A 1 202 ? 1.761 7.144 -12.059 1.00 76.75 202 LEU A C 1
ATOM 1618 O O . LEU A 1 202 ? 2.668 6.748 -11.331 1.00 76.75 202 LEU A O 1
ATOM 1622 N N . ARG A 1 203 ? 1.324 8.401 -12.043 1.00 78.06 203 ARG A N 1
ATOM 1623 C CA . ARG A 1 203 ? 1.726 9.395 -11.042 1.00 78.06 203 ARG A CA 1
ATOM 1624 C C . ARG A 1 203 ? 0.522 9.760 -10.195 1.00 78.06 203 ARG A C 1
ATOM 1626 O O . ARG A 1 203 ? -0.588 9.844 -10.718 1.00 78.06 203 ARG A O 1
ATOM 1633 N N . GLY A 1 204 ? 0.742 9.968 -8.908 1.00 81.38 204 GLY A N 1
ATOM 1634 C CA . GLY A 1 204 ? -0.293 10.364 -7.967 1.00 81.38 204 GLY A CA 1
ATOM 1635 C C . GLY A 1 204 ? 0.265 11.196 -6.826 1.00 81.38 204 GLY A C 1
ATOM 1636 O O . GLY A 1 204 ? 1.273 11.882 -6.973 1.00 81.38 204 GLY A O 1
ATOM 1637 N N . GLN A 1 205 ? -0.435 11.160 -5.699 1.00 85.06 205 GLN A N 1
ATOM 1638 C CA . GLN A 1 205 ? -0.021 11.879 -4.501 1.00 85.06 205 GLN A CA 1
ATOM 1639 C C . GLN A 1 205 ? 1.089 11.115 -3.776 1.00 85.06 205 GLN A C 1
ATOM 1641 O O . GLN A 1 205 ? 1.143 9.882 -3.826 1.00 85.06 205 GLN A O 1
ATOM 1646 N N . GLU A 1 206 ? 1.954 11.857 -3.087 1.00 87.75 206 GLU A N 1
ATOM 1647 C CA . GLU A 1 206 ? 2.916 11.263 -2.162 1.00 87.75 206 GLU A CA 1
ATOM 1648 C C . GLU A 1 206 ? 2.177 10.552 -1.013 1.00 87.75 206 GLU A C 1
ATOM 1650 O O . GLU A 1 206 ? 1.099 11.000 -0.598 1.00 87.75 206 GLU A O 1
ATOM 1655 N N . PRO A 1 207 ? 2.734 9.448 -0.486 1.00 91.44 207 PRO A N 1
ATOM 1656 C CA . PRO A 1 207 ? 2.225 8.792 0.709 1.00 91.44 207 PRO A CA 1
ATOM 1657 C C . PRO A 1 207 ? 2.004 9.777 1.849 1.00 91.44 207 PRO A C 1
ATOM 1659 O O . PRO A 1 207 ? 2.885 10.569 2.187 1.00 91.44 207 PRO A O 1
ATOM 1662 N N . ARG A 1 208 ? 0.831 9.700 2.475 1.00 94.44 208 ARG A N 1
ATOM 1663 C CA . ARG A 1 208 ? 0.508 10.519 3.642 1.00 94.44 208 ARG A CA 1
ATOM 1664 C C . ARG A 1 208 ? 0.870 9.755 4.911 1.00 94.44 208 ARG A C 1
ATOM 1666 O O . ARG A 1 208 ? 0.406 8.634 5.101 1.00 94.44 208 ARG A O 1
ATOM 1673 N N . LEU A 1 209 ? 1.693 10.353 5.766 1.00 94.62 209 LEU A N 1
ATOM 1674 C CA . LEU A 1 209 ? 2.156 9.774 7.028 1.00 94.62 209 LEU A CA 1
ATOM 1675 C C . LEU A 1 209 ? 1.681 10.668 8.177 1.00 94.62 209 LEU A C 1
ATOM 1677 O O . LEU A 1 209 ? 2.005 11.852 8.185 1.00 94.62 209 LEU A O 1
ATOM 1681 N N . GLU A 1 210 ? 0.918 10.120 9.123 1.00 95.62 210 GLU A N 1
ATOM 1682 C CA . GLU A 1 210 ? 0.301 10.886 10.216 1.00 95.62 210 GLU A CA 1
ATOM 1683 C C . GLU A 1 210 ? 0.471 10.177 11.567 1.00 95.62 210 GLU A C 1
ATOM 1685 O O . GLU A 1 210 ? 0.184 8.987 11.700 1.00 95.62 210 GLU A O 1
ATOM 1690 N N . GLY A 1 211 ? 0.909 10.925 12.579 1.00 95.06 211 GLY A N 1
ATOM 1691 C CA . GLY A 1 211 ? 1.133 10.420 13.933 1.00 95.06 211 GLY A CA 1
ATOM 1692 C C . GLY A 1 211 ? 0.181 11.031 14.952 1.00 95.06 211 GLY A C 1
ATOM 1693 O O . GLY A 1 211 ? -0.122 12.222 14.883 1.00 95.06 211 GLY A O 1
ATOM 1694 N N . PHE A 1 212 ? -0.240 10.225 15.924 1.00 96.75 212 PHE A N 1
ATOM 1695 C CA . PHE A 1 212 ? -1.204 10.610 16.958 1.00 96.75 212 PHE A CA 1
ATOM 1696 C C . PHE A 1 212 ? -0.662 10.341 18.363 1.00 96.75 212 PHE A C 1
ATOM 1698 O O . PHE A 1 212 ? 0.174 9.459 18.560 1.00 96.75 212 PHE A O 1
ATOM 1705 N N . GLY A 1 213 ? -1.138 11.088 19.363 1.00 94.88 213 GLY A N 1
ATOM 1706 C CA . GLY A 1 213 ? -0.713 10.896 20.751 1.00 94.88 213 GLY A CA 1
ATOM 1707 C C . GLY A 1 213 ? -1.303 9.634 21.380 1.00 94.88 213 GLY A C 1
ATOM 1708 O O . GLY A 1 213 ? -0.686 9.022 22.250 1.00 94.88 213 GLY A O 1
ATOM 1709 N N . SER A 1 214 ? -2.483 9.215 20.919 1.00 96.75 214 SER A N 1
ATOM 1710 C CA . SER A 1 214 ? -3.204 8.060 21.449 1.00 96.75 214 SER A CA 1
ATOM 1711 C C . SER A 1 214 ? -3.918 7.262 20.358 1.00 96.75 214 SER A C 1
ATOM 1713 O O . SER A 1 214 ? -4.137 7.734 19.242 1.00 96.75 214 SER A O 1
ATOM 1715 N N . PHE A 1 215 ? -4.294 6.027 20.697 1.00 96.56 215 PHE A N 1
ATOM 1716 C CA . PHE A 1 215 ? -5.085 5.169 19.813 1.00 96.56 215 PHE A CA 1
ATOM 1717 C C . PHE A 1 215 ? -6.457 5.778 19.489 1.00 96.56 215 PHE A C 1
ATOM 1719 O O . PHE A 1 215 ? -6.923 5.657 18.360 1.00 96.56 215 PHE A O 1
ATOM 1726 N N . ASP A 1 216 ? -7.101 6.434 20.458 1.00 96.50 216 ASP A N 1
ATOM 1727 C CA . ASP A 1 216 ? -8.404 7.066 20.236 1.00 96.50 216 ASP A CA 1
ATOM 1728 C C . ASP A 1 216 ? -8.303 8.272 19.301 1.00 96.50 216 ASP A C 1
ATOM 1730 O O . ASP A 1 216 ? -9.134 8.398 18.407 1.00 96.50 216 ASP A O 1
ATOM 1734 N N . GLU A 1 217 ? -7.250 9.088 19.424 1.00 96.75 217 GLU A N 1
ATOM 1735 C CA . GLU A 1 217 ? -6.976 10.178 18.476 1.00 96.75 217 GLU A CA 1
ATOM 1736 C C . GLU A 1 217 ? -6.750 9.659 17.049 1.00 96.75 217 GLU A C 1
ATOM 1738 O O . GLU A 1 217 ? -7.268 10.236 16.092 1.00 96.75 217 GLU A O 1
ATOM 1743 N N . GLU A 1 218 ? -6.007 8.556 16.896 1.00 97.69 218 GLU A N 1
ATOM 1744 C CA . GLU A 1 218 ? -5.827 7.907 15.594 1.00 97.69 218 GLU A CA 1
ATOM 1745 C C . GLU A 1 218 ? -7.167 7.394 15.045 1.00 97.69 218 GLU A C 1
ATOM 1747 O O . GLU A 1 218 ? -7.482 7.614 13.876 1.00 97.69 218 GLU A O 1
ATOM 1752 N N . ALA A 1 219 ? -7.985 6.740 15.875 1.00 97.19 219 ALA A N 1
ATOM 1753 C CA . ALA A 1 219 ? -9.293 6.234 15.468 1.00 97.19 219 ALA A CA 1
ATOM 1754 C C . ALA A 1 219 ? -10.258 7.365 15.066 1.00 97.19 219 ALA A C 1
ATOM 1756 O O . ALA A 1 219 ? -10.951 7.248 14.052 1.00 97.19 219 ALA A O 1
ATOM 1757 N N . ASP A 1 220 ? -10.275 8.469 15.816 1.00 97.06 220 ASP A N 1
ATOM 1758 C CA . ASP A 1 220 ? -11.069 9.663 15.513 1.00 97.06 220 ASP A CA 1
ATOM 1759 C C . ASP A 1 220 ? -10.646 10.283 14.178 1.00 97.06 220 ASP A C 1
ATOM 1761 O O . ASP A 1 220 ? -11.492 10.607 13.338 1.00 97.06 220 ASP A O 1
ATOM 1765 N N . PHE A 1 221 ? -9.335 10.392 13.945 1.00 97.81 221 PHE A N 1
ATOM 1766 C CA . PHE A 1 221 ? -8.799 10.865 12.675 1.00 97.81 221 PHE A CA 1
ATOM 1767 C C . PHE A 1 221 ? -9.192 9.955 11.512 1.00 97.81 221 PHE A C 1
ATOM 1769 O O . PHE A 1 221 ? -9.653 10.454 10.488 1.00 97.81 221 PHE A O 1
ATOM 1776 N N . LEU A 1 222 ? -9.045 8.635 11.657 1.00 97.25 222 LEU A N 1
ATOM 1777 C CA . LEU A 1 222 ? -9.408 7.680 10.609 1.00 97.25 222 LEU A CA 1
ATOM 1778 C C . LEU A 1 222 ? -10.892 7.796 10.243 1.00 97.25 222 LEU A C 1
ATOM 1780 O O . LEU A 1 222 ? -11.234 7.765 9.062 1.00 97.25 222 LEU A O 1
ATOM 1784 N N . VAL A 1 223 ? -11.771 7.998 11.229 1.00 96.69 223 VAL A N 1
ATOM 1785 C CA . VAL A 1 223 ? -13.205 8.224 10.990 1.00 96.69 223 VAL A CA 1
ATOM 1786 C C . VAL A 1 223 ? -13.460 9.528 10.258 1.00 96.69 223 VAL A C 1
ATOM 1788 O O . VAL A 1 223 ? -14.204 9.531 9.277 1.00 96.69 223 VAL A O 1
ATOM 1791 N N . ALA A 1 224 ? -12.845 10.622 10.702 1.00 96.50 224 ALA A N 1
ATOM 1792 C CA . ALA A 1 224 ? -12.979 11.912 10.039 1.00 96.50 224 ALA A CA 1
ATOM 1793 C C . ALA A 1 224 ? -12.477 11.848 8.587 1.00 96.50 224 ALA A C 1
ATOM 1795 O O . ALA A 1 224 ? -13.174 12.289 7.677 1.00 96.50 224 ALA A O 1
ATOM 1796 N N . PHE A 1 225 ? -11.319 11.225 8.365 1.00 96.19 225 PHE A N 1
ATOM 1797 C CA . PHE A 1 225 ? -10.715 11.039 7.049 1.00 96.19 225 PHE A CA 1
ATOM 1798 C C . PHE A 1 225 ? -11.599 10.203 6.117 1.00 96.19 225 PHE A C 1
ATOM 1800 O O . PHE A 1 225 ? -11.821 10.582 4.970 1.00 96.19 225 PHE A O 1
ATOM 1807 N N . LEU A 1 226 ? -12.144 9.084 6.598 1.00 95.44 226 LEU A N 1
ATOM 1808 C CA . LEU A 1 226 ? -13.014 8.222 5.795 1.00 95.44 226 LEU A CA 1
ATOM 1809 C C . LEU A 1 226 ? -14.346 8.902 5.448 1.00 95.44 226 LEU A C 1
ATOM 1811 O O . LEU A 1 226 ? -14.791 8.800 4.307 1.00 95.44 226 LEU A O 1
ATOM 1815 N N . LYS A 1 227 ? -14.939 9.656 6.382 1.00 94.56 227 LYS A N 1
ATOM 1816 C CA . LYS A 1 227 ? -16.145 10.462 6.117 1.00 94.56 227 LYS A CA 1
ATOM 1817 C C . LYS A 1 227 ? -15.875 11.600 5.133 1.00 94.56 227 LYS A C 1
ATOM 1819 O O . LYS A 1 227 ? -16.706 11.885 4.276 1.00 94.56 227 LYS A O 1
ATOM 1824 N N . GLU A 1 228 ? -14.708 12.237 5.220 1.00 94.56 228 GLU A N 1
ATOM 1825 C CA . GLU A 1 228 ? -14.288 13.258 4.256 1.00 94.56 228 GLU A CA 1
ATOM 1826 C C . GLU A 1 228 ? -14.199 12.673 2.838 1.00 94.56 228 GLU A C 1
ATOM 1828 O O . GLU A 1 228 ? -14.709 13.265 1.887 1.00 94.56 228 GLU A O 1
ATOM 1833 N N . ILE A 1 229 ? -13.602 11.490 2.694 1.00 92.50 229 ILE A N 1
ATOM 1834 C CA . ILE A 1 229 ? -13.495 10.769 1.418 1.00 92.50 229 ILE A CA 1
ATOM 1835 C C . ILE A 1 229 ? -14.876 10.411 0.864 1.00 92.50 229 ILE A C 1
ATOM 1837 O O . ILE A 1 229 ? -15.155 10.670 -0.306 1.00 92.50 229 ILE A O 1
ATOM 1841 N N . GLU A 1 230 ? -15.757 9.878 1.708 1.00 92.12 230 GLU A N 1
ATOM 1842 C CA . GLU A 1 230 ? -17.135 9.558 1.330 1.00 92.12 230 GLU A CA 1
ATOM 1843 C C . GLU A 1 230 ? -17.893 10.811 0.861 1.00 92.12 230 GLU A C 1
ATOM 1845 O O . GLU A 1 230 ? -18.516 10.803 -0.200 1.00 92.12 230 GLU A O 1
ATOM 1850 N N . SER A 1 231 ? -17.757 11.938 1.573 1.00 92.38 231 SER A N 1
ATOM 1851 C CA . SER A 1 231 ? -18.373 13.219 1.184 1.00 92.38 231 SER A CA 1
ATOM 1852 C C . SER A 1 231 ? -17.848 13.790 -0.138 1.00 92.38 231 SER A C 1
ATOM 1854 O O . SER A 1 231 ? -18.552 14.543 -0.811 1.00 92.38 231 SER A O 1
ATOM 1856 N N . LYS A 1 232 ? -16.630 13.409 -0.542 1.00 91.75 232 LYS A N 1
ATOM 1857 C CA . LYS A 1 232 ? -16.038 13.745 -1.846 1.00 91.75 232 LYS A CA 1
ATOM 1858 C C . LYS A 1 232 ? -16.527 12.824 -2.974 1.00 91.75 232 LYS A C 1
ATOM 1860 O O . LYS A 1 232 ? -16.111 13.000 -4.117 1.00 91.75 232 LYS A O 1
ATOM 1865 N N . GLY A 1 233 ? -17.425 11.883 -2.676 1.00 89.12 233 GLY A N 1
ATOM 1866 C CA . GLY A 1 233 ? -18.041 10.973 -3.642 1.00 89.12 233 GLY A CA 1
ATOM 1867 C C . GLY A 1 233 ? -17.217 9.718 -3.932 1.00 89.12 233 GLY A C 1
ATOM 1868 O O . GLY A 1 233 ? -17.476 9.024 -4.915 1.00 89.12 233 GLY A O 1
ATOM 1869 N N . GLU A 1 234 ? -16.216 9.418 -3.106 1.00 90.19 234 GLU A N 1
ATOM 1870 C CA . GLU A 1 234 ? -15.423 8.200 -3.240 1.00 90.19 234 GLU A CA 1
ATOM 1871 C C . GLU A 1 234 ? -16.070 7.034 -2.491 1.00 90.19 234 GLU A C 1
ATOM 1873 O O . GLU A 1 234 ? -16.664 7.197 -1.426 1.00 90.19 234 GLU A O 1
ATOM 1878 N N . ARG A 1 235 ? -15.954 5.827 -3.049 1.00 90.56 235 ARG A N 1
ATOM 1879 C CA . ARG A 1 235 ? -16.649 4.648 -2.525 1.00 90.56 235 ARG A CA 1
ATOM 1880 C C . ARG A 1 235 ? -15.825 3.999 -1.418 1.00 90.56 235 ARG A C 1
ATOM 1882 O O . ARG A 1 235 ? -14.696 3.571 -1.659 1.00 90.56 235 ARG A O 1
ATOM 1889 N N . LEU A 1 236 ? -16.410 3.832 -0.232 1.00 91.50 236 LEU A N 1
ATOM 1890 C CA . LEU A 1 236 ? -15.728 3.213 0.911 1.00 91.50 236 LEU A CA 1
ATOM 1891 C C . LEU A 1 236 ? -15.280 1.769 0.635 1.00 91.50 236 LEU A C 1
ATOM 1893 O O . LEU A 1 236 ? -14.250 1.342 1.152 1.00 91.50 236 LEU A O 1
ATOM 1897 N N . LYS A 1 237 ? -15.989 1.039 -0.235 1.00 91.25 237 LYS A N 1
ATOM 1898 C CA . LYS A 1 237 ? -15.612 -0.321 -0.657 1.00 91.25 237 LYS A CA 1
ATOM 1899 C C . LYS A 1 237 ? -14.275 -0.423 -1.401 1.00 91.25 237 LYS A C 1
ATOM 1901 O O . LYS A 1 237 ? -13.688 -1.503 -1.428 1.00 91.25 237 LYS A O 1
ATOM 1906 N N . ASP A 1 238 ? -13.784 0.680 -1.970 1.00 91.38 238 ASP A N 1
ATOM 1907 C CA . ASP A 1 238 ? -12.481 0.742 -2.648 1.00 91.38 238 ASP A CA 1
ATOM 1908 C C . ASP A 1 238 ? -11.338 1.119 -1.686 1.00 91.38 238 ASP A C 1
ATOM 1910 O O . ASP A 1 238 ? -10.178 1.225 -2.099 1.00 91.38 238 ASP A O 1
ATOM 1914 N N . VAL A 1 239 ? -11.652 1.316 -0.400 1.00 94.56 239 VAL A N 1
ATOM 1915 C CA . VAL A 1 239 ? -10.692 1.610 0.663 1.00 94.56 239 VAL A CA 1
ATOM 1916 C C . VAL A 1 239 ? -10.436 0.353 1.483 1.00 94.56 239 VAL A C 1
ATOM 1918 O O . VAL A 1 239 ? -11.373 -0.308 1.937 1.00 94.56 239 VAL A O 1
ATOM 1921 N N . CYS A 1 240 ? -9.162 0.048 1.729 1.00 95.75 240 CYS A N 1
ATOM 1922 C CA . CYS A 1 240 ? -8.776 -1.024 2.635 1.00 95.75 240 CYS A CA 1
ATOM 1923 C C . CYS A 1 240 ? -7.890 -0.529 3.779 1.00 95.75 240 CYS A C 1
ATOM 1925 O O . CYS A 1 240 ? -6.792 -0.022 3.561 1.00 95.75 240 CYS A O 1
ATOM 1927 N N . LEU A 1 241 ? -8.366 -0.731 5.007 1.00 97.31 241 LEU A N 1
ATOM 1928 C CA . LEU A 1 241 ? -7.609 -0.563 6.236 1.00 97.31 241 LEU A CA 1
ATOM 1929 C C . LEU A 1 241 ? -6.931 -1.881 6.612 1.00 97.31 241 LEU A C 1
ATOM 1931 O O . LEU A 1 241 ? -7.575 -2.915 6.814 1.00 97.31 241 LEU A O 1
ATOM 1935 N N . VAL A 1 242 ? -5.612 -1.829 6.737 1.00 96.81 242 VAL A N 1
ATOM 1936 C CA . VAL A 1 242 ? -4.769 -2.960 7.092 1.00 96.81 242 VAL A CA 1
ATOM 1937 C C . VAL A 1 242 ? -3.980 -2.693 8.354 1.00 96.81 242 VAL A C 1
ATOM 1939 O O . VAL A 1 242 ? -3.449 -1.608 8.568 1.00 96.81 242 VAL A O 1
ATOM 1942 N N . VAL A 1 243 ? -3.858 -3.734 9.168 1.00 96.12 243 VAL A N 1
ATOM 1943 C CA . VAL A 1 243 ? -3.060 -3.710 10.396 1.00 96.12 243 VAL A CA 1
ATOM 1944 C C . VAL A 1 243 ? -2.218 -4.972 10.525 1.00 96.12 243 VAL A C 1
ATOM 1946 O O . VAL A 1 243 ? -2.400 -5.959 9.801 1.00 96.12 243 VAL A O 1
ATOM 1949 N N . ARG A 1 244 ? -1.275 -4.970 11.465 1.00 92.44 244 ARG A N 1
ATOM 1950 C CA . ARG A 1 244 ? -0.288 -6.046 11.585 1.00 92.44 244 ARG A CA 1
ATOM 1951 C C . ARG A 1 244 ? -0.854 -7.389 12.060 1.00 92.44 244 ARG A C 1
ATOM 1953 O O . ARG A 1 244 ? -0.409 -8.438 11.584 1.00 92.44 244 ARG A O 1
ATOM 1960 N N . SER A 1 245 ? -1.792 -7.391 13.010 1.00 91.19 245 SER A N 1
ATOM 1961 C CA . SER A 1 245 ? -2.261 -8.606 13.698 1.00 91.19 245 SER A CA 1
ATOM 1962 C C . SER A 1 245 ? -3.787 -8.697 13.759 1.00 91.19 245 SER A C 1
ATOM 1964 O O . SER A 1 245 ? -4.493 -7.704 13.613 1.00 91.19 245 SER A O 1
ATOM 1966 N N . ARG A 1 246 ? -4.313 -9.909 13.983 1.00 92.12 246 ARG A N 1
ATOM 1967 C CA . ARG A 1 246 ? -5.763 -10.137 14.122 1.00 92.12 246 ARG A CA 1
ATOM 1968 C C . ARG A 1 246 ? -6.345 -9.469 15.369 1.00 92.12 246 ARG A C 1
ATOM 1970 O O . ARG A 1 246 ? -7.435 -8.924 15.290 1.00 92.12 246 ARG A O 1
ATOM 1977 N N . ALA A 1 247 ? -5.615 -9.494 16.485 1.00 92.06 247 ALA A N 1
ATOM 1978 C CA . ALA A 1 247 ? -6.041 -8.838 17.720 1.00 92.06 247 ALA A CA 1
ATOM 1979 C C . ALA A 1 247 ? -6.130 -7.315 17.537 1.00 92.06 247 ALA A C 1
ATOM 1981 O O . ALA A 1 247 ? -7.110 -6.697 17.940 1.00 92.06 247 ALA A O 1
ATOM 1982 N N . LEU A 1 248 ? -5.145 -6.723 16.851 1.00 94.19 248 LEU A N 1
ATOM 1983 C CA . LEU A 1 248 ? -5.173 -5.300 16.526 1.00 94.19 248 LEU A CA 1
ATOM 1984 C C . LEU A 1 248 ? -6.319 -4.964 15.563 1.00 94.19 248 LEU A C 1
ATOM 1986 O O . LEU A 1 248 ? -6.974 -3.942 15.729 1.00 94.19 248 LEU A O 1
ATOM 1990 N N . LEU A 1 249 ? -6.593 -5.838 14.590 1.00 95.31 2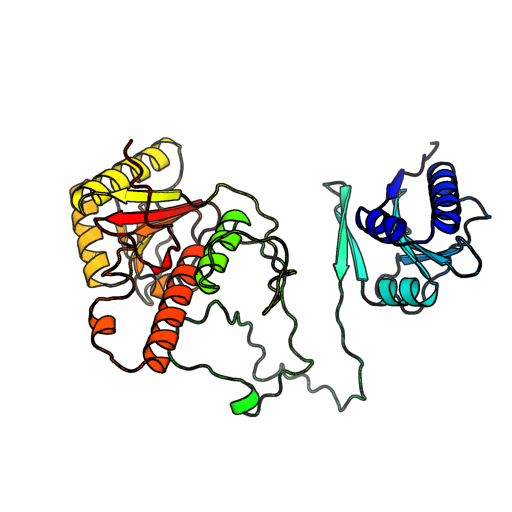49 LEU A N 1
ATOM 1991 C CA . LEU A 1 249 ? -7.693 -5.657 13.641 1.00 95.31 249 LEU A CA 1
ATOM 1992 C C . LEU A 1 249 ? -9.041 -5.578 14.353 1.00 95.31 249 LEU A C 1
ATOM 1994 O O . LEU A 1 249 ? -9.836 -4.705 14.024 1.00 95.31 249 LEU A O 1
ATOM 1998 N N . GLU A 1 250 ? -9.286 -6.461 15.320 1.00 95.44 250 GLU A N 1
ATOM 1999 C CA . GLU A 1 250 ? -10.540 -6.446 16.073 1.00 95.44 250 GLU A CA 1
ATOM 2000 C C . GLU A 1 250 ? -10.670 -5.168 16.909 1.00 95.44 250 GLU A C 1
ATOM 2002 O O . GLU A 1 250 ? -11.698 -4.504 16.847 1.00 95.44 250 GLU A O 1
ATOM 2007 N N . ARG A 1 251 ? -9.578 -4.725 17.546 1.00 96.25 251 ARG A N 1
ATOM 2008 C CA . ARG A 1 251 ? -9.543 -3.454 18.284 1.00 96.25 251 ARG A CA 1
ATOM 2009 C C . ARG A 1 251 ? -9.884 -2.243 17.403 1.00 96.25 251 ARG A C 1
ATOM 2011 O O . ARG A 1 251 ? -10.681 -1.403 17.810 1.00 96.25 251 ARG A O 1
ATOM 2018 N N . TYR A 1 252 ? -9.305 -2.135 16.200 1.00 97.00 252 TYR A N 1
ATOM 2019 C CA . TYR A 1 252 ? -9.679 -1.061 15.264 1.00 97.00 252 TYR A CA 1
ATOM 2020 C C . TYR A 1 252 ? -11.124 -1.210 14.789 1.00 97.00 252 TYR A C 1
ATOM 2022 O O . TYR A 1 252 ? -11.828 -0.211 14.694 1.00 97.00 252 TYR A O 1
ATOM 2030 N N . ARG A 1 253 ? -11.591 -2.431 14.503 1.00 96.19 253 ARG A N 1
ATOM 2031 C CA . ARG A 1 253 ? -12.975 -2.654 14.066 1.00 96.19 253 ARG A CA 1
ATOM 2032 C C . ARG A 1 253 ? -13.980 -2.205 15.116 1.00 96.19 253 ARG A C 1
ATOM 2034 O O . ARG A 1 253 ? -14.893 -1.468 14.769 1.00 96.19 253 ARG A O 1
ATOM 2041 N N . GLU A 1 254 ? -13.791 -2.590 16.372 1.00 96.44 254 GLU A N 1
ATOM 2042 C CA . GLU A 1 254 ? -14.642 -2.165 17.487 1.00 96.44 254 GLU A CA 1
ATOM 2043 C C . GLU A 1 254 ? -14.640 -0.637 17.639 1.00 96.44 254 GLU A C 1
ATOM 2045 O O . GLU A 1 254 ? -15.701 -0.013 17.676 1.00 96.44 254 GLU A O 1
ATOM 2050 N N . ALA A 1 255 ? -13.455 -0.015 17.644 1.00 96.50 255 ALA A N 1
ATOM 2051 C CA . ALA A 1 255 ? -13.311 1.429 17.817 1.00 96.50 255 ALA A CA 1
ATOM 2052 C C . ALA A 1 255 ? -13.951 2.244 16.680 1.00 96.50 255 ALA A C 1
ATOM 2054 O O . ALA A 1 255 ? -14.587 3.269 16.933 1.00 96.50 255 ALA A O 1
ATOM 2055 N N . LEU A 1 256 ? -13.786 1.801 15.432 1.00 96.06 256 LEU A N 1
ATOM 2056 C CA . LEU A 1 256 ? -14.310 2.473 14.243 1.00 96.06 256 LEU A CA 1
ATOM 2057 C C . LEU A 1 256 ? -15.815 2.205 14.055 1.00 96.06 256 LEU A C 1
ATOM 2059 O O . LEU A 1 256 ? -16.561 3.128 13.723 1.00 96.06 256 LEU A O 1
ATOM 2063 N N . ALA A 1 257 ? -16.286 0.983 14.331 1.00 94.50 257 ALA A N 1
ATOM 2064 C CA . ALA A 1 257 ? -17.712 0.648 14.303 1.00 94.50 257 ALA A CA 1
ATOM 2065 C C . ALA A 1 257 ? -18.488 1.420 15.380 1.00 94.50 257 ALA A C 1
ATOM 2067 O O . ALA A 1 257 ? -19.551 1.967 15.095 1.00 94.50 257 ALA A O 1
ATOM 2068 N N . GLY A 1 258 ? -17.920 1.563 16.585 1.00 93.38 258 GLY A N 1
ATOM 2069 C CA . GLY A 1 258 ? -18.490 2.390 17.654 1.00 93.38 258 GLY A CA 1
ATOM 2070 C C . GLY A 1 258 ? -18.643 3.873 17.285 1.00 93.38 258 GLY A C 1
ATOM 2071 O O . GLY A 1 258 ? -19.445 4.579 17.888 1.00 93.38 258 GLY A O 1
ATOM 2072 N N . ARG A 1 259 ? -17.925 4.341 16.255 1.00 94.81 259 ARG A N 1
ATOM 2073 C CA . ARG A 1 259 ? -17.985 5.709 15.705 1.00 94.81 259 ARG A CA 1
ATOM 2074 C C . ARG A 1 259 ? -18.853 5.819 14.438 1.00 94.81 259 ARG A C 1
ATOM 2076 O O . ARG A 1 259 ? -18.872 6.865 13.777 1.00 94.81 259 ARG A O 1
ATOM 2083 N N . GLY A 1 260 ? -19.584 4.752 14.108 1.00 91.06 260 GLY A N 1
ATOM 2084 C CA . GLY A 1 260 ? -20.565 4.708 13.025 1.00 91.06 260 GLY A CA 1
ATOM 2085 C C . GLY A 1 260 ? -19.978 4.511 11.628 1.00 91.06 260 GLY A C 1
ATOM 2086 O O . GLY A 1 260 ? -20.613 4.919 10.661 1.00 91.06 260 GLY A O 1
ATOM 2087 N N . LEU A 1 261 ? -18.777 3.935 11.497 1.00 91.56 261 LEU A N 1
ATOM 2088 C CA . LEU A 1 261 ? -18.246 3.557 10.184 1.00 91.56 261 LEU A CA 1
ATOM 2089 C C . LEU A 1 261 ? -18.721 2.158 9.757 1.00 91.56 261 LEU A C 1
ATOM 2091 O O . LEU A 1 261 ? -18.588 1.214 10.541 1.00 91.56 261 LEU A O 1
ATOM 2095 N N . PRO A 1 262 ? -19.185 1.983 8.505 1.00 91.56 262 PRO A N 1
ATOM 2096 C CA . PRO A 1 262 ? -19.452 0.664 7.945 1.00 91.56 262 PRO A CA 1
ATOM 2097 C C . PRO A 1 262 ? -18.132 -0.058 7.627 1.00 91.56 262 PRO A C 1
ATOM 2099 O O . PRO A 1 262 ? -17.278 0.463 6.903 1.00 91.56 262 PRO A O 1
ATOM 2102 N N . LEU A 1 263 ? -17.951 -1.265 8.176 1.00 92.94 263 LEU A N 1
ATOM 2103 C CA . LEU A 1 263 ? -16.710 -2.042 8.067 1.00 92.94 263 LEU A CA 1
ATOM 2104 C C . LEU A 1 263 ? -16.977 -3.481 7.643 1.00 92.94 263 LEU A C 1
ATOM 2106 O O . LEU A 1 263 ? -17.630 -4.245 8.354 1.00 92.94 263 LEU A O 1
ATOM 2110 N N . VAL A 1 264 ? -16.318 -3.906 6.572 1.00 92.44 264 VAL A N 1
ATOM 2111 C CA . VAL A 1 264 ? -16.409 -5.274 6.053 1.00 92.44 264 VAL A CA 1
ATOM 2112 C C . VAL A 1 264 ? -15.083 -5.987 6.298 1.00 92.44 264 VAL A C 1
ATOM 2114 O O . VAL A 1 264 ? -14.007 -5.464 5.996 1.00 92.44 264 VAL A O 1
ATOM 2117 N N . LYS A 1 265 ? -15.124 -7.164 6.928 1.00 90.62 265 LYS A N 1
ATOM 2118 C CA . LYS A 1 265 ? -13.920 -7.962 7.217 1.00 90.62 265 LYS A CA 1
ATOM 2119 C C . LYS A 1 265 ? -13.587 -8.809 5.998 1.00 90.62 265 LYS A C 1
ATOM 2121 O O . LYS A 1 265 ? -14.460 -9.501 5.491 1.00 90.62 265 LYS A O 1
ATOM 2126 N N . LEU A 1 266 ? -12.331 -8.805 5.560 1.00 86.00 266 LEU A N 1
ATOM 2127 C CA . LEU A 1 266 ? -11.889 -9.747 4.532 1.00 86.00 266 LEU A CA 1
ATOM 2128 C C . LEU A 1 266 ? -11.589 -11.103 5.185 1.00 86.00 266 LEU A C 1
ATOM 2130 O O . LEU A 1 266 ? -10.603 -11.253 5.918 1.00 86.00 266 LEU A O 1
ATOM 2134 N N . GLU A 1 267 ? -12.465 -12.081 4.955 1.00 75.38 267 GLU A N 1
ATOM 2135 C CA . GLU A 1 267 ? -12.300 -13.451 5.445 1.00 75.38 267 GLU A CA 1
ATOM 2136 C C . GLU A 1 267 ? -11.417 -14.301 4.523 1.00 75.38 267 GLU A C 1
ATOM 2138 O O . GLU A 1 267 ? -11.257 -14.039 3.334 1.00 75.38 267 GLU A O 1
ATOM 2143 N N . ALA A 1 268 ? -10.805 -15.348 5.080 1.00 60.47 268 ALA A N 1
ATOM 2144 C CA . ALA A 1 268 ? -9.962 -16.256 4.311 1.00 60.47 268 ALA A CA 1
ATOM 2145 C C . ALA A 1 268 ? -10.816 -17.342 3.640 1.00 60.47 268 ALA A C 1
ATOM 2147 O O . ALA A 1 268 ? -11.315 -18.224 4.330 1.00 60.47 268 ALA A O 1
ATOM 2148 N N . GLY A 1 269 ? -10.923 -17.314 2.309 1.00 53.06 269 GLY A N 1
ATOM 2149 C CA . GLY A 1 269 ? -11.559 -18.387 1.531 1.00 53.06 269 GLY A CA 1
ATOM 2150 C C . GLY A 1 269 ? -13.089 -18.343 1.474 1.00 53.06 269 GLY A C 1
ATOM 2151 O O . GLY A 1 269 ? -13.690 -19.279 0.954 1.00 53.06 269 GLY A O 1
ATOM 2152 N N . GLY A 1 270 ? -13.713 -17.276 1.980 1.00 54.66 270 GLY A N 1
ATOM 2153 C CA . GLY A 1 270 ? -15.127 -16.984 1.745 1.00 54.66 270 GLY A CA 1
ATOM 2154 C C . GLY A 1 270 ? -15.325 -16.197 0.442 1.00 54.66 270 GLY A C 1
ATOM 2155 O O . GLY A 1 270 ? -14.393 -15.520 -0.000 1.00 54.66 270 GLY A O 1
ATOM 2156 N N . PRO A 1 271 ? -16.506 -16.270 -0.195 1.00 50.66 271 PRO A N 1
ATOM 2157 C CA . PRO A 1 271 ? -16.825 -15.405 -1.324 1.00 50.66 271 PRO A CA 1
ATOM 2158 C C . PRO A 1 271 ? -16.751 -13.939 -0.880 1.00 50.66 271 PRO A C 1
ATOM 2160 O O . PRO A 1 271 ? -17.475 -13.516 0.020 1.00 50.66 271 PRO A O 1
ATOM 2163 N N . GLU A 1 272 ? -15.860 -13.158 -1.495 1.00 60.69 272 GLU A N 1
ATOM 2164 C CA . GLU A 1 272 ? -15.810 -11.716 -1.265 1.00 60.69 272 GLU A CA 1
ATOM 2165 C C . GLU A 1 272 ? -17.077 -11.080 -1.837 1.00 60.69 272 GLU A C 1
ATOM 2167 O O . GLU A 1 272 ? -17.255 -11.010 -3.055 1.00 60.69 272 GLU A O 1
ATOM 2172 N N . ASN A 1 273 ? -17.954 -10.581 -0.967 1.00 65.94 273 ASN A N 1
ATOM 2173 C CA . ASN A 1 273 ? -19.064 -9.757 -1.415 1.00 65.94 273 ASN A CA 1
ATO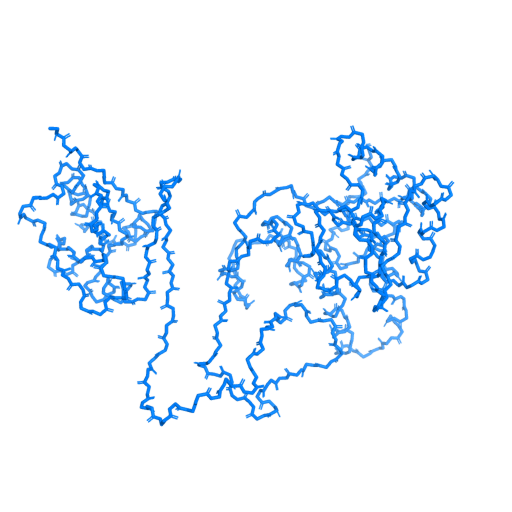M 2174 C C . ASN A 1 273 ? -18.537 -8.351 -1.746 1.00 65.94 273 ASN A C 1
ATOM 2176 O O . ASN A 1 273 ? -18.436 -7.473 -0.887 1.00 65.94 273 ASN A O 1
ATOM 2180 N N . ARG A 1 274 ? -18.127 -8.146 -3.003 1.00 66.69 274 ARG A N 1
ATOM 2181 C CA . ARG A 1 274 ? -17.603 -6.856 -3.497 1.00 66.69 274 ARG A CA 1
ATOM 2182 C C . ARG A 1 274 ? -18.688 -5.775 -3.612 1.00 66.69 274 ARG A C 1
ATOM 2184 O O . ARG A 1 274 ? -18.356 -4.614 -3.856 1.00 66.69 274 ARG A O 1
ATOM 2191 N N . ASP A 1 275 ? -19.950 -6.142 -3.401 1.00 70.19 275 ASP A N 1
ATOM 2192 C CA . ASP A 1 275 ? -21.093 -5.231 -3.455 1.00 70.19 275 ASP A CA 1
ATOM 2193 C C . ASP A 1 275 ? -21.495 -4.680 -2.085 1.00 70.19 275 ASP A C 1
ATOM 2195 O O . ASP A 1 275 ? -22.218 -3.689 -2.024 1.00 70.19 275 ASP A O 1
ATOM 2199 N N . GLU A 1 276 ? -20.995 -5.260 -0.989 1.00 81.81 276 GLU A N 1
ATOM 2200 C CA . GLU A 1 276 ? -21.255 -4.738 0.354 1.00 81.81 276 GLU A CA 1
ATOM 2201 C C . GLU A 1 276 ? -20.575 -3.379 0.539 1.00 81.81 276 GLU A C 1
ATOM 2203 O O . GLU A 1 276 ? -19.385 -3.222 0.241 1.00 81.81 276 GLU A O 1
ATOM 2208 N N . ASP A 1 277 ? -21.313 -2.386 1.021 1.00 84.12 277 ASP A N 1
ATOM 2209 C CA . ASP A 1 277 ? -20.762 -1.053 1.224 1.00 84.12 277 ASP A CA 1
ATOM 2210 C C . ASP A 1 277 ? -19.966 -0.968 2.535 1.00 84.12 277 ASP A C 1
ATOM 2212 O O . ASP A 1 277 ? -20.281 -1.631 3.523 1.00 84.12 277 ASP A O 1
ATOM 2216 N N . GLY A 1 278 ? -18.903 -0.166 2.533 1.00 90.56 278 GLY A N 1
ATOM 2217 C CA . GLY A 1 278 ? -18.045 0.047 3.699 1.00 90.56 278 GLY A CA 1
ATOM 2218 C C . GLY A 1 278 ? -16.580 -0.338 3.520 1.00 90.56 278 GLY A C 1
ATOM 2219 O O . GLY A 1 278 ? -16.177 -1.033 2.584 1.00 90.56 278 GLY A O 1
ATOM 2220 N N . VAL A 1 279 ? -15.757 0.131 4.454 1.00 94.44 279 VAL A N 1
ATOM 2221 C CA . VAL A 1 279 ? -14.298 0.020 4.374 1.00 94.44 279 VAL A CA 1
ATOM 2222 C C . VAL A 1 279 ? -13.867 -1.423 4.593 1.00 94.44 279 VAL A C 1
ATOM 2224 O O . VAL A 1 279 ? -14.268 -2.073 5.564 1.00 94.44 279 VAL A O 1
ATOM 2227 N N . ARG A 1 280 ? -13.025 -1.939 3.693 1.00 94.44 280 ARG A N 1
ATOM 2228 C CA . ARG A 1 280 ? -12.469 -3.287 3.826 1.00 94.44 280 ARG A CA 1
ATOM 2229 C C . ARG A 1 280 ? -11.404 -3.306 4.906 1.00 94.44 280 ARG A C 1
ATOM 2231 O O . ARG A 1 280 ? -10.506 -2.478 4.923 1.00 94.44 280 ARG A O 1
ATOM 2238 N N . THR A 1 281 ? -11.479 -4.270 5.808 1.00 95.19 281 THR A N 1
ATOM 2239 C CA . THR A 1 281 ? -10.558 -4.387 6.942 1.00 95.19 281 THR A CA 1
ATOM 2240 C C . THR A 1 281 ? -9.872 -5.744 6.910 1.00 95.19 281 THR A C 1
ATOM 2242 O O . THR A 1 281 ? -10.524 -6.783 6.767 1.00 95.19 281 THR A O 1
ATOM 2245 N N . ALA A 1 282 ? -8.545 -5.753 7.014 1.00 94.31 282 ALA A N 1
ATOM 2246 C CA . ALA A 1 282 ? -7.755 -6.973 6.904 1.00 94.31 282 ALA A CA 1
ATOM 2247 C C . ALA A 1 282 ? -6.431 -6.883 7.667 1.00 94.31 282 ALA A C 1
ATOM 2249 O O . ALA A 1 282 ? -6.014 -5.827 8.133 1.00 94.31 282 ALA A O 1
ATOM 2250 N N . THR A 1 283 ? -5.731 -8.010 7.786 1.00 93.44 283 THR A N 1
ATOM 2251 C CA . THR A 1 283 ? -4.325 -7.972 8.201 1.00 93.44 283 THR A CA 1
ATOM 2252 C C . THR A 1 283 ? -3.419 -7.749 6.991 1.00 93.44 283 THR A C 1
ATOM 2254 O O . THR A 1 283 ? -3.764 -8.139 5.875 1.00 93.44 283 THR A O 1
ATOM 2257 N N . MET A 1 284 ? -2.222 -7.197 7.198 1.00 91.44 284 MET A N 1
ATOM 2258 C CA . MET A 1 284 ? -1.242 -6.969 6.120 1.00 91.44 284 MET A CA 1
ATOM 2259 C C . MET A 1 284 ? -0.923 -8.243 5.312 1.00 91.44 284 MET A C 1
ATOM 2261 O O . MET A 1 284 ? -0.738 -8.192 4.101 1.00 91.44 284 MET A O 1
ATOM 2265 N N . HIS A 1 285 ? -0.924 -9.421 5.944 1.00 86.00 285 HIS A N 1
ATOM 2266 C CA . HIS A 1 285 ? -0.713 -10.693 5.240 1.00 86.00 285 HIS A CA 1
ATOM 2267 C C . HIS A 1 285 ? -1.865 -11.074 4.296 1.00 86.00 285 HIS A C 1
ATOM 2269 O O . HIS A 1 285 ? -1.655 -11.844 3.361 1.00 86.00 285 HIS A O 1
ATOM 2275 N N . ARG A 1 286 ? -3.084 -10.592 4.563 1.00 85.69 286 ARG A N 1
ATOM 2276 C CA . ARG A 1 2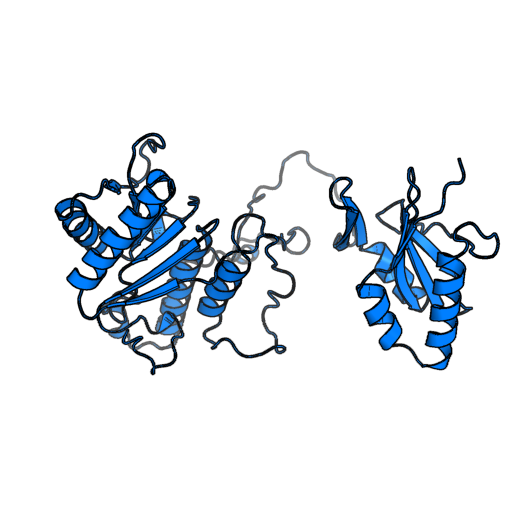86 ? -4.304 -10.986 3.842 1.00 85.69 286 ARG A CA 1
ATOM 2277 C C . ARG A 1 286 ? -4.537 -10.193 2.574 1.00 85.69 286 ARG A C 1
ATOM 2279 O O . ARG A 1 286 ? -5.183 -10.706 1.675 1.00 85.69 286 ARG A O 1
ATOM 2286 N N . VAL A 1 287 ? -3.971 -8.996 2.476 1.00 84.94 287 VAL A N 1
ATOM 2287 C CA . VAL A 1 287 ? -4.126 -8.168 1.277 1.00 84.94 287 VAL A CA 1
ATOM 2288 C C . VAL A 1 287 ? -3.241 -8.604 0.116 1.00 84.94 287 VAL A C 1
ATOM 2290 O O . VAL A 1 287 ? -3.361 -8.066 -0.979 1.00 84.94 287 VAL A O 1
ATOM 2293 N N . LYS A 1 288 ? -2.366 -9.602 0.298 1.00 81.81 288 LYS A N 1
ATOM 2294 C CA . LYS A 1 288 ? -1.572 -10.145 -0.806 1.00 81.81 288 LYS A CA 1
ATOM 2295 C C . LYS A 1 288 ? -2.496 -10.717 -1.886 1.00 81.81 288 LYS A C 1
ATOM 2297 O O . LYS A 1 288 ? -3.247 -11.648 -1.631 1.00 81.81 288 LYS A O 1
ATOM 2302 N N . GLY A 1 289 ? -2.370 -10.192 -3.103 1.00 76.94 289 GLY A N 1
ATOM 2303 C CA . GLY A 1 289 ? -3.200 -10.591 -4.243 1.00 76.94 289 GLY A CA 1
ATOM 2304 C C . GLY A 1 289 ? -4.496 -9.790 -4.395 1.00 76.94 289 GLY A C 1
ATOM 2305 O O . GLY A 1 289 ? -5.171 -9.964 -5.401 1.00 76.94 289 GLY A O 1
ATOM 2306 N N . LEU A 1 290 ? -4.803 -8.892 -3.456 1.00 85.31 290 LEU A N 1
ATOM 2307 C CA . LEU A 1 290 ? -5.925 -7.955 -3.542 1.00 85.31 290 LEU A CA 1
ATOM 2308 C C . LEU A 1 290 ? -5.432 -6.570 -3.967 1.00 85.31 290 LEU A C 1
ATOM 2310 O O . LEU A 1 290 ? -4.243 -6.275 -3.874 1.00 85.31 290 LEU A O 1
ATOM 2314 N N . GLU A 1 291 ? -6.324 -5.718 -4.456 1.00 86.81 291 GLU A N 1
ATOM 2315 C CA . GLU A 1 291 ? -5.988 -4.361 -4.895 1.00 86.81 291 GLU A CA 1
ATOM 2316 C C . GLU A 1 291 ? -7.111 -3.409 -4.501 1.00 86.81 291 GLU A C 1
ATOM 2318 O O . GLU A 1 291 ? -8.288 -3.739 -4.650 1.00 86.81 291 GLU A O 1
ATOM 2323 N N . PHE A 1 292 ? -6.727 -2.231 -4.012 1.00 90.44 292 PHE A N 1
ATOM 2324 C CA . PHE A 1 292 ? -7.646 -1.200 -3.541 1.00 90.44 292 PHE A CA 1
ATOM 2325 C C . PHE A 1 292 ? -7.198 0.159 -4.060 1.00 90.44 292 PHE A C 1
ATOM 2327 O O . PHE A 1 292 ? -5.999 0.412 -4.212 1.00 90.44 292 PHE A O 1
ATOM 2334 N N . ASP A 1 293 ? -8.145 1.057 -4.321 1.00 90.56 293 ASP A N 1
ATOM 2335 C CA . ASP A 1 293 ? -7.794 2.399 -4.782 1.00 90.56 293 ASP A CA 1
ATOM 2336 C C . ASP A 1 293 ? -7.053 3.157 -3.683 1.00 90.56 293 ASP A C 1
ATOM 2338 O O . ASP A 1 293 ? -6.052 3.825 -3.970 1.00 90.56 293 ASP A O 1
ATOM 2342 N N . ARG A 1 294 ? -7.471 2.966 -2.426 1.00 94.12 294 ARG A N 1
ATOM 2343 C CA . ARG A 1 294 ? -6.806 3.525 -1.248 1.00 94.12 294 ARG A CA 1
ATOM 2344 C C . ARG A 1 294 ? -6.438 2.445 -0.241 1.00 94.12 294 ARG A C 1
ATOM 2346 O O . ARG A 1 294 ? -7.285 1.652 0.163 1.00 94.12 294 ARG A O 1
ATOM 2353 N N . MET A 1 295 ? -5.193 2.476 0.220 1.00 96.12 295 MET A N 1
ATOM 2354 C CA . MET A 1 295 ? -4.735 1.663 1.348 1.00 96.12 295 MET A CA 1
ATOM 2355 C C . MET A 1 295 ? -4.504 2.539 2.575 1.00 96.12 295 MET A C 1
ATOM 2357 O O . MET A 1 295 ? -3.914 3.612 2.470 1.00 96.12 295 MET A O 1
ATOM 2361 N N . ILE A 1 296 ? -4.918 2.055 3.743 1.00 97.62 296 ILE A N 1
ATOM 2362 C CA . ILE A 1 296 ? -4.622 2.658 5.042 1.00 97.62 296 ILE A CA 1
ATOM 2363 C C . ILE A 1 296 ? -3.852 1.636 5.874 1.00 97.62 296 ILE A C 1
ATOM 2365 O O . ILE A 1 296 ? -4.410 0.613 6.257 1.00 97.62 296 ILE A O 1
ATOM 2369 N N . LEU A 1 297 ? -2.575 1.885 6.144 1.00 97.12 297 LEU A N 1
ATOM 2370 C CA . LEU A 1 297 ? -1.762 1.082 7.054 1.00 97.12 297 LEU A CA 1
ATOM 2371 C C . LEU A 1 297 ? -1.852 1.720 8.442 1.00 97.12 297 LEU A C 1
ATOM 2373 O O . LEU A 1 297 ? -1.172 2.709 8.699 1.00 97.12 297 LEU A O 1
ATOM 2377 N N . ALA A 1 298 ? -2.698 1.169 9.311 1.00 97.19 298 ALA A N 1
ATOM 2378 C CA . ALA A 1 298 ? -2.940 1.720 10.642 1.00 97.19 298 ALA A CA 1
ATOM 2379 C C . ALA A 1 298 ? -2.122 1.015 11.731 1.00 97.19 298 ALA A C 1
ATOM 2381 O O . ALA A 1 298 ? -1.789 -0.173 11.620 1.00 97.19 298 ALA A O 1
ATOM 2382 N N . GLY A 1 299 ? -1.813 1.750 12.800 1.00 95.50 299 GLY A N 1
ATOM 2383 C CA . GLY A 1 299 ? -1.084 1.232 13.953 1.00 95.50 299 GLY A CA 1
ATOM 2384 C C . GLY A 1 299 ? 0.360 0.831 13.651 1.00 95.50 299 GLY A C 1
ATOM 2385 O O . GLY A 1 299 ? 0.853 -0.143 14.223 1.00 95.50 299 GLY A O 1
ATOM 2386 N N . VAL A 1 300 ? 1.055 1.548 12.763 1.00 95.31 300 VAL A N 1
ATOM 2387 C CA . VAL A 1 300 ? 2.455 1.272 12.389 1.00 95.31 300 VAL A CA 1
ATOM 2388 C C . VAL A 1 300 ? 3.422 1.863 13.427 1.00 95.31 300 VAL A C 1
ATOM 2390 O O . VAL A 1 300 ? 4.191 2.781 13.154 1.00 95.31 300 VAL A O 1
ATOM 2393 N N . CYS A 1 301 ? 3.348 1.334 14.648 1.00 92.69 301 CYS A N 1
ATOM 2394 C CA . CYS A 1 301 ? 4.064 1.833 15.829 1.00 92.69 301 CYS A CA 1
ATOM 2395 C C . CYS A 1 301 ? 5.315 0.989 16.140 1.00 92.69 301 CYS A C 1
ATOM 2397 O O . CYS A 1 301 ? 5.365 -0.181 15.752 1.00 92.69 301 CYS A O 1
ATOM 2399 N N . GLU A 1 302 ? 6.273 1.539 16.897 1.00 88.75 302 GLU A N 1
ATOM 2400 C CA . GLU A 1 302 ? 7.562 0.907 17.275 1.00 88.75 302 GLU A CA 1
ATOM 2401 C C . GLU A 1 302 ? 7.421 -0.515 17.848 1.00 88.75 302 GLU A C 1
ATOM 2403 O O . GLU A 1 302 ? 8.257 -1.391 17.624 1.00 88.75 302 GLU A O 1
ATOM 2408 N N . ASP A 1 303 ? 6.338 -0.739 18.585 1.00 85.75 303 ASP A N 1
ATOM 2409 C CA . ASP A 1 303 ? 6.063 -1.949 19.359 1.00 85.75 303 ASP A CA 1
ATOM 2410 C C . ASP A 1 303 ? 5.110 -2.939 18.670 1.00 85.75 303 ASP A C 1
ATOM 2412 O O . ASP A 1 303 ? 4.887 -4.058 19.148 1.00 85.75 303 ASP A O 1
ATOM 2416 N N . ILE A 1 304 ? 4.500 -2.501 17.570 1.00 86.62 304 ILE A N 1
ATOM 2417 C CA . ILE A 1 304 ? 3.533 -3.270 16.784 1.00 86.62 304 ILE A CA 1
ATOM 2418 C C . ILE A 1 304 ? 4.206 -3.777 15.511 1.00 86.62 304 ILE A C 1
ATOM 2420 O O . ILE A 1 304 ? 3.968 -4.913 15.097 1.00 86.62 304 ILE A O 1
ATOM 2424 N N . VAL A 1 305 ? 5.045 -2.939 14.900 1.00 87.75 305 VAL A N 1
ATOM 2425 C CA . VAL A 1 305 ? 5.774 -3.220 13.668 1.00 87.75 305 VAL A CA 1
ATOM 2426 C C . VAL A 1 305 ? 7.228 -2.760 13.854 1.00 87.75 305 VAL A C 1
ATOM 2428 O O . VAL A 1 305 ? 7.500 -1.573 13.704 1.00 87.75 305 VAL A O 1
ATOM 2431 N N . PRO A 1 306 ? 8.186 -3.650 14.164 1.00 84.62 306 PRO A N 1
ATOM 2432 C CA . PRO A 1 306 ? 8.014 -5.069 14.477 1.00 84.62 306 PRO A CA 1
ATOM 2433 C C . PRO A 1 306 ? 7.336 -5.304 15.845 1.00 84.62 306 PRO A C 1
ATOM 2435 O O . PRO A 1 306 ? 7.366 -4.435 16.714 1.00 84.62 306 PRO A O 1
ATOM 2438 N N . PRO A 1 307 ? 6.735 -6.483 16.081 1.00 82.69 307 PRO A N 1
ATOM 2439 C CA . PRO A 1 307 ? 6.128 -6.801 17.372 1.00 82.69 307 PRO A CA 1
ATOM 2440 C C . PRO A 1 307 ? 7.179 -6.930 18.490 1.00 82.69 307 PRO A C 1
ATOM 2442 O O . PRO A 1 307 ? 8.228 -7.542 18.286 1.00 82.69 307 PRO A O 1
ATOM 2445 N N . LYS A 1 308 ? 6.859 -6.443 19.702 1.00 78.88 308 LYS A N 1
ATOM 2446 C CA . LYS A 1 308 ? 7.745 -6.474 20.896 1.00 78.88 308 LYS A CA 1
ATOM 2447 C C . LYS A 1 308 ? 8.488 -7.789 21.128 1.00 78.88 308 LYS A C 1
ATOM 2449 O O . LYS A 1 308 ? 9.676 -7.757 21.429 1.00 78.88 308 LYS A O 1
ATOM 2454 N N . SER A 1 309 ? 7.811 -8.923 20.931 1.00 74.19 309 SER A N 1
ATOM 2455 C CA . SER A 1 309 ? 8.356 -10.282 21.104 1.00 74.19 309 SER A CA 1
ATOM 2456 C C . SER A 1 309 ? 9.641 -10.551 20.311 1.00 74.19 309 SER A C 1
ATOM 2458 O O . SER A 1 309 ? 10.327 -11.538 20.539 1.00 74.19 309 SER A O 1
ATOM 2460 N N . TRP A 1 310 ? 9.957 -9.720 19.319 1.00 71.38 310 TRP A N 1
ATOM 2461 C CA . TRP A 1 310 ? 11.168 -9.866 18.520 1.00 71.38 310 TRP A CA 1
ATOM 2462 C C . TRP A 1 310 ? 12.404 -9.312 19.211 1.00 71.38 310 TRP A C 1
ATOM 2464 O O . TRP A 1 310 ? 13.476 -9.870 19.027 1.00 71.38 310 TRP A O 1
ATOM 2474 N N . ARG A 1 311 ? 12.257 -8.287 20.059 1.00 64.06 311 ARG A N 1
ATOM 2475 C CA . ARG A 1 311 ? 13.382 -7.692 20.801 1.00 64.06 311 ARG A CA 1
ATOM 2476 C C . ARG A 1 311 ? 13.975 -8.637 21.852 1.00 64.06 311 ARG A C 1
ATOM 2478 O O . ARG A 1 311 ? 15.045 -8.360 22.370 1.00 64.06 311 ARG A O 1
ATOM 2485 N N . GLU A 1 312 ? 13.290 -9.738 22.150 1.00 64.25 312 GLU A N 1
ATOM 2486 C CA . GLU A 1 312 ? 13.745 -10.783 23.076 1.00 64.25 312 GLU A CA 1
ATOM 2487 C C . GLU A 1 312 ? 14.732 -11.773 22.430 1.00 64.25 312 GLU A C 1
ATOM 2489 O O . GLU A 1 312 ? 15.270 -12.636 23.117 1.00 64.25 312 GLU A O 1
ATOM 2494 N N . HIS A 1 313 ? 14.975 -11.680 21.117 1.00 60.34 313 HIS A N 1
ATOM 2495 C CA . HIS A 1 313 ? 15.909 -12.560 20.419 1.00 60.34 313 HIS A CA 1
ATOM 2496 C C . HIS A 1 313 ? 17.296 -11.900 20.315 1.00 60.34 313 HIS A C 1
ATOM 2498 O O . HIS A 1 313 ? 17.446 -10.861 19.680 1.00 60.34 313 HIS A O 1
ATOM 2504 N N . GLU A 1 314 ? 18.317 -12.518 20.915 1.00 55.03 314 GLU A N 1
ATOM 2505 C CA . GLU A 1 314 ? 19.677 -11.951 21.021 1.00 55.03 314 GLU A CA 1
ATOM 2506 C C . GLU A 1 314 ? 20.606 -12.269 19.831 1.00 55.03 314 GLU A C 1
ATOM 2508 O O . GLU A 1 314 ? 21.741 -11.800 19.810 1.00 55.03 314 GLU A O 1
ATOM 2513 N N . ASP A 1 315 ? 20.161 -13.044 18.832 1.00 69.50 315 ASP A N 1
ATOM 2514 C CA . ASP A 1 315 ? 21.013 -13.474 17.710 1.00 69.50 315 ASP A CA 1
ATOM 2515 C C . ASP A 1 315 ? 20.968 -12.487 16.513 1.00 69.50 315 ASP A C 1
ATOM 2517 O O . ASP A 1 315 ? 19.927 -12.377 15.848 1.00 69.50 315 ASP A O 1
ATOM 2521 N N . PRO A 1 316 ? 22.067 -11.768 16.184 1.00 68.38 316 PRO A N 1
ATOM 2522 C CA . PRO A 1 316 ? 22.063 -10.703 15.171 1.00 68.38 316 PRO A CA 1
ATOM 2523 C C . PRO A 1 316 ? 21.637 -11.111 13.741 1.00 68.38 316 PRO A C 1
ATOM 2525 O O . PRO A 1 316 ? 20.895 -10.351 13.111 1.00 68.38 316 PRO A O 1
ATOM 2528 N N . PRO A 1 317 ? 22.036 -12.277 13.187 1.00 70.19 317 PRO A N 1
ATOM 2529 C CA . PRO A 1 317 ? 21.574 -12.735 11.874 1.00 70.19 317 PRO A CA 1
ATOM 2530 C C . PRO A 1 317 ? 20.058 -12.951 11.816 1.00 70.19 317 PRO A C 1
ATOM 2532 O O . PRO A 1 317 ? 19.415 -12.573 10.836 1.00 70.19 317 PRO A O 1
ATOM 2535 N N . MET A 1 318 ? 19.476 -13.514 12.878 1.00 70.12 318 MET A N 1
ATOM 2536 C CA . MET A 1 318 ? 18.036 -13.757 12.958 1.00 70.12 318 MET A CA 1
ATOM 2537 C C . MET A 1 318 ? 17.251 -12.444 13.043 1.00 70.12 318 MET A C 1
ATOM 2539 O O . MET A 1 318 ? 16.202 -12.310 12.413 1.00 70.12 318 MET A O 1
ATOM 2543 N N . MET A 1 319 ? 17.782 -11.447 13.755 1.00 71.00 319 MET A N 1
ATOM 2544 C CA . MET A 1 319 ? 17.179 -10.114 13.821 1.00 71.00 319 MET A CA 1
ATOM 2545 C C . MET A 1 319 ? 17.116 -9.430 12.452 1.00 71.00 319 MET A C 1
ATOM 2547 O O . MET A 1 319 ? 16.077 -8.867 12.105 1.00 71.00 319 MET A O 1
ATOM 2551 N N . ASN A 1 320 ? 18.169 -9.542 11.637 1.00 72.31 320 ASN A N 1
ATOM 2552 C CA . ASN A 1 320 ? 18.176 -8.980 10.284 1.00 72.31 320 ASN A CA 1
ATOM 2553 C C . ASN A 1 320 ? 17.147 -9.663 9.357 1.00 72.31 320 ASN A C 1
ATOM 2555 O O . ASN A 1 320 ? 16.457 -9.003 8.576 1.00 72.31 320 ASN A O 1
ATOM 2559 N N . GLU A 1 321 ? 16.994 -10.988 9.459 1.00 71.88 321 GLU A N 1
ATOM 2560 C CA . GLU A 1 321 ? 15.986 -11.732 8.689 1.00 71.88 321 GLU A CA 1
ATOM 2561 C C . GLU A 1 321 ? 14.555 -11.328 9.085 1.00 71.88 321 GLU A C 1
ATOM 2563 O O . GLU A 1 321 ? 13.689 -11.124 8.228 1.00 71.88 321 GLU A O 1
ATOM 2568 N N . LEU A 1 322 ? 14.310 -11.164 10.387 1.00 75.62 322 LEU A N 1
ATOM 2569 C CA . LEU A 1 322 ? 13.036 -10.691 10.919 1.00 75.62 322 LEU A CA 1
ATOM 2570 C C . LEU A 1 322 ? 12.725 -9.265 10.447 1.00 75.62 322 LEU A C 1
ATOM 2572 O O . LEU A 1 322 ? 11.634 -9.017 9.928 1.00 75.62 322 LEU A O 1
ATOM 2576 N N . GLU A 1 323 ? 13.681 -8.343 10.551 1.00 79.50 323 GLU A N 1
ATOM 2577 C CA . GLU A 1 323 ? 13.525 -6.968 10.072 1.00 79.50 323 GLU A CA 1
ATOM 2578 C C . GLU A 1 323 ? 13.205 -6.924 8.572 1.00 79.50 323 GLU A C 1
ATOM 2580 O O . GLU A 1 323 ? 12.212 -6.314 8.162 1.00 79.50 323 GLU A O 1
ATOM 2585 N N . THR A 1 324 ? 13.982 -7.646 7.759 1.00 77.56 324 THR A N 1
ATOM 2586 C CA . THR A 1 324 ? 13.761 -7.780 6.309 1.00 77.56 324 THR A CA 1
ATOM 2587 C C . THR A 1 324 ? 12.344 -8.267 6.009 1.00 77.56 324 THR A C 1
ATOM 2589 O O . THR A 1 324 ? 11.681 -7.790 5.079 1.00 77.56 324 THR A O 1
ATOM 2592 N N . ARG A 1 325 ? 11.833 -9.198 6.820 1.00 78.31 325 ARG A N 1
ATOM 2593 C CA . ARG A 1 325 ? 10.483 -9.741 6.675 1.00 78.31 325 ARG A CA 1
ATOM 2594 C C . ARG A 1 325 ? 9.390 -8.718 6.988 1.00 78.31 325 ARG A C 1
ATOM 2596 O O . ARG A 1 325 ? 8.384 -8.703 6.280 1.00 78.31 325 ARG A O 1
ATOM 2603 N N . GLU A 1 326 ? 9.552 -7.866 7.999 1.00 85.62 326 GLU A N 1
ATOM 2604 C CA . GLU A 1 326 ? 8.567 -6.803 8.286 1.00 85.62 326 GLU A CA 1
ATOM 2605 C C . GLU A 1 326 ? 8.628 -5.686 7.258 1.00 85.62 326 GLU A C 1
ATOM 2607 O O . GLU A 1 326 ? 7.580 -5.235 6.800 1.00 85.62 326 GLU A O 1
ATOM 2612 N N . ARG A 1 327 ? 9.828 -5.296 6.815 1.00 86.12 327 ARG A N 1
ATOM 2613 C CA . ARG A 1 327 ? 9.986 -4.353 5.700 1.00 86.12 327 ARG A CA 1
ATOM 2614 C C . ARG A 1 327 ? 9.268 -4.869 4.454 1.00 86.12 327 ARG A C 1
ATOM 2616 O O . ARG A 1 327 ? 8.468 -4.150 3.857 1.00 86.12 327 ARG A O 1
ATOM 2623 N N . SER A 1 328 ? 9.450 -6.153 4.136 1.00 83.25 328 SER A N 1
ATOM 2624 C CA . SER A 1 328 ? 8.729 -6.829 3.049 1.00 83.25 328 SER A CA 1
ATOM 2625 C C . SER A 1 328 ? 7.215 -6.838 3.274 1.00 83.25 328 SER A C 1
ATOM 2627 O O . SER A 1 328 ? 6.446 -6.655 2.334 1.00 83.25 328 SER A O 1
ATOM 2629 N N . LEU A 1 329 ? 6.748 -7.013 4.511 1.00 87.25 329 LEU A N 1
ATOM 2630 C CA . LEU A 1 329 ? 5.321 -6.987 4.826 1.00 87.25 329 LEU A CA 1
ATOM 2631 C C . LEU A 1 329 ? 4.693 -5.611 4.573 1.00 87.25 329 LEU A C 1
ATOM 2633 O O . LEU A 1 329 ? 3.645 -5.538 3.924 1.00 87.25 329 LEU A O 1
ATOM 2637 N N . ILE A 1 330 ? 5.332 -4.539 5.053 1.00 90.06 330 ILE A N 1
ATOM 2638 C CA . ILE A 1 330 ? 4.879 -3.163 4.821 1.00 90.06 330 ILE A CA 1
ATOM 2639 C C . ILE A 1 330 ? 4.912 -2.862 3.322 1.00 90.06 330 ILE A C 1
ATOM 2641 O O . ILE A 1 330 ? 3.923 -2.374 2.782 1.00 90.06 330 ILE A O 1
ATOM 2645 N N . HIS A 1 331 ? 5.998 -3.228 2.634 1.00 87.88 331 HIS A N 1
ATOM 2646 C CA . HIS A 1 331 ? 6.133 -3.065 1.189 1.00 87.88 331 HIS A CA 1
ATOM 2647 C C . HIS A 1 331 ? 4.987 -3.739 0.425 1.00 87.88 331 HIS A C 1
ATOM 2649 O O . HIS A 1 331 ? 4.359 -3.123 -0.441 1.00 87.88 331 HIS A O 1
ATOM 2655 N N . VAL A 1 332 ? 4.660 -4.996 0.753 1.00 87.75 332 VAL A N 1
ATOM 2656 C CA . VAL A 1 332 ? 3.569 -5.690 0.062 1.00 87.75 332 VAL A CA 1
ATOM 2657 C C . VAL A 1 332 ? 2.224 -5.060 0.355 1.00 87.75 332 VAL A C 1
ATOM 2659 O O . VAL A 1 332 ? 1.437 -4.935 -0.575 1.00 87.75 332 VAL A O 1
ATOM 2662 N N . ALA A 1 333 ? 1.952 -4.668 1.600 1.00 91.06 333 ALA A N 1
ATOM 2663 C CA . ALA A 1 333 ? 0.704 -3.997 1.944 1.00 91.06 333 ALA A CA 1
ATOM 2664 C C . ALA A 1 333 ? 0.576 -2.649 1.215 1.00 91.06 333 ALA A C 1
ATOM 2666 O O . ALA A 1 333 ? -0.462 -2.361 0.625 1.00 91.06 333 ALA A O 1
ATOM 2667 N N . ALA A 1 334 ? 1.652 -1.865 1.184 1.00 91.00 334 ALA A N 1
ATOM 2668 C CA . ALA A 1 334 ? 1.699 -0.562 0.537 1.00 91.00 334 ALA A CA 1
ATOM 2669 C C . ALA A 1 334 ? 1.453 -0.636 -0.974 1.00 91.00 334 ALA A C 1
ATOM 2671 O O . ALA A 1 334 ? 0.657 0.119 -1.527 1.00 91.00 334 ALA A O 1
ATOM 2672 N N . THR A 1 335 ? 2.084 -1.600 -1.644 1.00 87.69 335 THR A N 1
ATOM 2673 C CA . THR A 1 335 ? 1.974 -1.801 -3.100 1.00 87.69 335 THR A CA 1
ATOM 2674 C C . THR A 1 335 ? 0.629 -2.385 -3.552 1.00 87.69 335 THR A C 1
ATOM 2676 O O . THR A 1 335 ? 0.428 -2.602 -4.746 1.00 87.69 335 THR A O 1
ATOM 2679 N N . ARG A 1 336 ? -0.324 -2.621 -2.633 1.00 89.56 336 ARG A N 1
ATOM 2680 C CA . ARG A 1 336 ? -1.731 -2.911 -2.982 1.00 89.56 336 ARG A CA 1
ATOM 2681 C C . ARG A 1 336 ? -2.551 -1.661 -3.274 1.00 89.56 336 ARG A C 1
ATOM 2683 O O . ARG A 1 336 ? -3.648 -1.789 -3.817 1.00 89.56 336 ARG A O 1
ATOM 2690 N N . ALA A 1 337 ? -2.026 -0.482 -2.943 1.00 91.38 337 ALA A N 1
ATOM 2691 C CA . ALA A 1 337 ? -2.644 0.784 -3.295 1.00 91.38 337 ALA A CA 1
ATOM 2692 C C . ALA A 1 337 ? -2.508 1.040 -4.795 1.00 91.38 337 ALA A C 1
ATOM 2694 O O . ALA A 1 337 ? -1.408 0.965 -5.355 1.00 91.38 337 ALA A O 1
ATOM 2695 N N . ARG A 1 338 ? -3.621 1.391 -5.440 1.00 89.31 338 ARG A N 1
ATOM 2696 C CA . ARG A 1 338 ? -3.610 1.862 -6.827 1.00 89.31 338 ARG A CA 1
ATOM 2697 C C . ARG A 1 338 ? -3.374 3.362 -6.920 1.00 89.31 338 ARG A C 1
ATOM 2699 O O . ARG A 1 338 ? -2.652 3.795 -7.813 1.00 89.31 338 ARG A O 1
ATOM 2706 N N . THR A 1 339 ? -3.952 4.149 -6.006 1.00 87.50 339 THR A N 1
ATOM 2707 C CA . THR A 1 339 ? -3.935 5.621 -6.100 1.00 87.50 339 THR A CA 1
ATOM 2708 C C . THR A 1 339 ? -3.360 6.323 -4.874 1.00 87.50 339 THR A C 1
ATOM 2710 O O . THR A 1 339 ? -2.491 7.175 -5.039 1.00 87.50 339 THR A O 1
ATOM 2713 N N . HIS A 1 340 ? -3.806 5.972 -3.663 1.00 92.06 340 HIS A N 1
ATOM 2714 C CA . HIS A 1 340 ? -3.406 6.666 -2.435 1.00 92.06 340 HIS A CA 1
ATOM 2715 C C . HIS A 1 340 ? -3.031 5.684 -1.334 1.00 92.06 340 HIS A C 1
ATOM 2717 O O . HIS A 1 340 ? -3.634 4.618 -1.187 1.00 92.06 340 HIS A O 1
ATOM 2723 N N . ILE A 1 341 ? -2.077 6.099 -0.510 1.00 95.06 341 ILE A N 1
ATOM 2724 C CA . ILE A 1 341 ? -1.690 5.390 0.697 1.00 95.06 341 ILE A CA 1
ATOM 2725 C C . ILE A 1 341 ? -1.634 6.362 1.874 1.00 95.06 341 ILE A C 1
ATOM 2727 O O . ILE A 1 341 ? -1.068 7.452 1.778 1.00 95.06 341 ILE A O 1
ATOM 2731 N N . LEU A 1 342 ? -2.250 5.950 2.976 1.00 96.69 342 LEU A N 1
ATOM 2732 C CA . LEU A 1 342 ? -2.180 6.608 4.271 1.00 96.69 342 LEU A CA 1
ATOM 2733 C C . LEU A 1 342 ? -1.512 5.647 5.254 1.00 96.69 342 LEU A C 1
ATOM 2735 O O . LEU A 1 342 ? -1.876 4.475 5.321 1.00 96.69 342 LEU A O 1
ATOM 2739 N N . VAL A 1 343 ? -0.554 6.141 6.024 1.00 97.00 343 VAL A N 1
ATOM 2740 C CA . VAL A 1 343 ? 0.120 5.389 7.080 1.00 97.00 343 VAL A CA 1
ATOM 2741 C C . VAL A 1 343 ? -0.071 6.137 8.384 1.00 97.00 343 VAL A C 1
ATOM 2743 O O . VAL A 1 343 ? 0.279 7.314 8.470 1.00 97.00 343 VAL A O 1
ATOM 2746 N N . THR A 1 344 ? -0.625 5.461 9.384 1.00 97.56 344 THR A N 1
ATOM 2747 C CA . THR A 1 344 ? -0.902 6.054 10.692 1.00 97.56 344 THR A CA 1
ATOM 2748 C C . THR A 1 344 ? -0.257 5.268 11.824 1.00 97.56 344 THR A C 1
ATOM 2750 O O . THR A 1 344 ? -0.053 4.052 11.737 1.00 97.56 344 THR A O 1
ATOM 2753 N N . TRP A 1 345 ? 0.089 5.978 12.893 1.00 97.00 345 TRP A N 1
ATOM 2754 C CA . TRP A 1 345 ? 0.598 5.403 14.135 1.00 97.00 345 TRP A CA 1
ATOM 2755 C C . TRP A 1 345 ? 0.119 6.214 15.339 1.00 97.00 345 TRP A C 1
ATOM 2757 O O . TRP A 1 345 ? -0.200 7.397 15.217 1.00 97.00 345 TRP A O 1
ATOM 2767 N N . HIS A 1 346 ? 0.115 5.588 16.512 1.00 95.25 346 HIS A N 1
ATOM 2768 C CA . HIS A 1 346 ? -0.109 6.254 17.791 1.00 95.25 346 HIS A CA 1
ATOM 2769 C C . HIS A 1 346 ? 1.088 6.037 18.717 1.00 95.25 346 HIS A C 1
ATOM 2771 O O . HIS A 1 346 ? 1.668 4.952 18.752 1.00 95.25 346 HIS A O 1
ATOM 2777 N N . GLY A 1 347 ? 1.450 7.062 19.485 1.00 93.56 347 GLY A N 1
ATOM 2778 C CA . GLY A 1 347 ? 2.688 7.058 20.258 1.00 93.56 347 GLY A CA 1
ATOM 2779 C C . GLY A 1 347 ? 3.906 7.137 19.336 1.00 93.56 347 GLY A C 1
ATOM 2780 O O . GLY A 1 347 ? 3.966 8.001 18.459 1.00 93.56 347 GLY A O 1
ATOM 2781 N N . GLU A 1 348 ? 4.869 6.233 19.518 1.00 92.44 348 GLU A N 1
ATOM 2782 C CA . GLU A 1 348 ? 6.114 6.237 18.746 1.00 92.44 348 GLU A CA 1
ATOM 2783 C C . GLU A 1 348 ? 5.971 5.502 17.399 1.00 92.44 348 GLU A C 1
ATOM 2785 O O . GLU A 1 348 ? 5.453 4.374 17.351 1.00 92.44 348 GLU A O 1
ATOM 2790 N N . PRO A 1 349 ? 6.431 6.107 16.286 1.00 93.94 349 PRO A N 1
ATOM 2791 C CA . PRO A 1 349 ? 6.375 5.479 14.973 1.00 93.94 349 PRO A CA 1
ATOM 2792 C C . PRO A 1 349 ? 7.272 4.245 14.899 1.00 93.94 349 PRO A C 1
ATOM 2794 O O . PRO A 1 349 ? 8.297 4.142 15.569 1.00 93.94 349 PRO A O 1
ATOM 2797 N N . SER A 1 350 ? 6.923 3.320 14.006 1.00 91.56 350 SER A N 1
ATOM 2798 C CA . SER A 1 350 ? 7.808 2.209 13.666 1.00 91.56 350 SER A CA 1
ATOM 2799 C C . SER A 1 350 ? 9.171 2.715 13.168 1.00 91.56 350 SER A C 1
ATOM 2801 O O . SER A 1 350 ? 9.208 3.547 12.253 1.00 91.56 350 SER A O 1
ATOM 2803 N N . PRO A 1 351 ? 10.296 2.157 13.657 1.00 87.38 351 PRO A N 1
ATOM 2804 C CA . PRO A 1 351 ? 11.626 2.500 13.151 1.00 87.38 351 PRO A CA 1
ATOM 2805 C C . PRO A 1 351 ? 11.795 2.103 11.676 1.00 87.38 351 PRO A C 1
ATOM 2807 O O . PRO A 1 351 ? 12.644 2.643 10.968 1.00 87.38 351 PRO A O 1
ATOM 2810 N N . LEU A 1 352 ? 10.953 1.190 11.175 1.00 86.44 352 LEU A N 1
ATOM 2811 C CA . LEU A 1 352 ? 10.992 0.730 9.789 1.00 86.44 352 LEU A CA 1
ATOM 2812 C C . LEU A 1 352 ? 10.493 1.786 8.800 1.00 86.44 352 LEU A C 1
ATOM 2814 O O . LEU A 1 352 ? 10.823 1.682 7.622 1.00 86.44 352 LEU A O 1
ATOM 2818 N N . LEU A 1 353 ? 9.753 2.805 9.258 1.00 85.50 353 LEU A N 1
ATOM 2819 C CA . LEU A 1 353 ? 9.255 3.894 8.410 1.00 85.50 353 LEU A CA 1
ATOM 2820 C C . LEU A 1 353 ? 10.356 4.856 7.938 1.00 85.50 353 LEU A C 1
ATOM 2822 O O . LEU A 1 353 ? 10.084 5.707 7.094 1.00 85.50 353 LEU A O 1
ATOM 2826 N N . GLY A 1 354 ? 11.578 4.756 8.477 1.00 74.88 354 GLY A N 1
ATOM 2827 C CA . GLY A 1 354 ? 12.697 5.619 8.080 1.00 74.88 354 GLY A CA 1
ATOM 2828 C C . GLY A 1 354 ? 12.470 7.104 8.389 1.00 74.88 354 GLY A C 1
ATOM 2829 O O . GLY A 1 354 ? 13.149 7.967 7.829 1.00 74.88 354 GLY A O 1
ATOM 2830 N N . LEU A 1 355 ? 11.508 7.416 9.266 1.00 72.19 355 LEU A N 1
ATOM 2831 C CA . LEU A 1 355 ? 11.255 8.772 9.733 1.00 72.19 355 LEU A CA 1
ATOM 2832 C C . LEU A 1 355 ? 12.464 9.225 10.555 1.00 72.19 355 LEU A C 1
ATOM 2834 O O . LEU A 1 355 ? 12.796 8.610 11.567 1.00 72.19 355 LEU A O 1
ATOM 2838 N N . LYS A 1 356 ? 13.133 10.303 10.128 1.00 49.62 356 LYS A N 1
ATOM 2839 C CA . LYS A 1 356 ? 14.174 10.943 10.943 1.00 49.62 356 LYS A CA 1
ATOM 2840 C C . LYS A 1 356 ? 13.532 11.328 12.279 1.00 49.62 356 LYS A C 1
ATOM 2842 O O . LYS A 1 356 ? 12.529 12.043 12.291 1.00 49.62 356 LYS A O 1
ATOM 2847 N N . SER A 1 357 ? 14.089 10.845 13.387 1.00 40.19 357 SER A N 1
ATOM 2848 C CA . SER A 1 357 ? 13.683 11.196 14.748 1.00 40.19 357 SER A CA 1
ATOM 2849 C C . SER A 1 357 ? 13.804 12.711 14.925 1.00 40.19 357 SER A C 1
ATOM 2851 O O . SER A 1 357 ? 14.881 13.250 15.157 1.00 40.19 357 SER A O 1
ATOM 2853 N N . GLY A 1 358 ? 12.696 13.421 14.711 1.00 37.91 358 GLY A N 1
ATOM 2854 C CA . GLY A 1 358 ? 12.690 14.880 14.705 1.00 37.91 358 GLY A CA 1
ATOM 2855 C C . GLY A 1 358 ? 11.759 15.489 13.669 1.00 37.91 358 GLY A C 1
ATOM 2856 O O . GLY A 1 358 ? 12.208 16.214 12.788 1.00 37.91 358 GLY A O 1
ATOM 2857 N N . ARG A 1 359 ? 10.461 15.215 13.800 1.00 31.11 359 ARG A N 1
ATOM 2858 C CA . ARG A 1 359 ? 9.366 16.180 13.613 1.00 31.11 359 ARG A CA 1
ATOM 2859 C C . ARG A 1 359 ? 8.077 15.454 13.964 1.00 31.11 359 ARG A C 1
ATOM 2861 O O . ARG A 1 359 ? 7.415 14.875 13.112 1.00 31.11 359 ARG A O 1
ATOM 2868 N N . ALA A 1 360 ? 7.715 15.515 15.243 1.00 32.47 360 ALA A N 1
ATOM 2869 C CA . ALA A 1 360 ? 6.304 15.520 15.579 1.00 32.47 360 ALA A CA 1
ATOM 2870 C C . ALA A 1 360 ? 5.683 16.634 14.728 1.00 32.47 360 ALA A C 1
ATOM 2872 O O . ALA A 1 360 ? 6.037 17.806 14.893 1.00 32.47 360 ALA A O 1
ATOM 2873 N N . CYS A 1 361 ? 4.847 16.261 13.764 1.00 33.09 361 CYS A N 1
ATOM 2874 C CA . CYS A 1 361 ? 4.010 17.203 13.046 1.00 33.09 361 CYS A CA 1
ATOM 2875 C C . CYS A 1 361 ? 2.992 17.723 14.071 1.00 33.09 361 CYS A C 1
ATOM 2877 O O . CYS A 1 361 ? 1.898 17.191 14.223 1.00 33.09 361 CYS A O 1
ATOM 2879 N N . ARG A 1 362 ? 3.413 18.690 14.896 1.00 33.34 362 ARG A N 1
ATOM 2880 C CA . ARG A 1 362 ? 2.483 19.515 15.658 1.00 33.34 362 ARG A CA 1
ATOM 2881 C C . ARG A 1 362 ? 1.845 20.456 14.643 1.00 33.34 362 ARG A C 1
ATOM 2883 O O . ARG A 1 362 ? 2.570 21.115 13.899 1.00 33.34 362 ARG A O 1
ATOM 2890 N N . ARG A 1 363 ? 0.515 20.392 14.605 1.00 34.91 363 ARG A N 1
ATOM 2891 C CA . ARG A 1 363 ? -0.392 21.204 13.788 1.00 34.91 363 ARG A CA 1
ATOM 2892 C C . ARG A 1 363 ? -0.033 22.682 13.771 1.00 34.91 363 ARG A C 1
ATOM 2894 O O . ARG A 1 363 ? 0.403 23.183 14.834 1.00 34.91 363 ARG A O 1
#

Radius of gyration: 26.83 Å; chains: 1; bounding box: 55×52×75 Å

pLDDT: mean 71.2, std 19.84, range [26.73, 97.81]

Sequence (363 aa):
MNFTPNVAVSRDCFSSLFKMPRARQEKVLEFIRRFSERPDSPGINFEKIRDAKDKKLRSVRIDDAYRGIVLHPESGNTYVLLWVDHHDDAYAWARNRSCAVNPYTGSLQIFEVCEEKRAAEPAVSETPPLFAGTGDPHQRIYRHPVVLSHCGISVAGRSCKLLVNYRTTEETRRWAVSLLDGRSLDDLEGGEDDLKGYRSLLRGQEPRLEGFGSFDEEADFLVAFLKEIESKGERLKDVCLVVRSRALLERYREALAGRGLPLVKLEAGGPENRDEDGVRTATMHRVKGLEFDRMILAGVCEDIVPPKSWREHEDPPMMNELETRERSLIHVAATRARTHILVTWHGEPSPLLGLKSGRACRR

Foldseek 3Di:
DPQQFAEAEDPQAVVQLVPDDPVLSVLVVVVSVVCNRPVPDPQFDWAQLPLAPERQWTWTDSDPFKIWIWRHDPDDRYIYTYHMDGPVVNSVVRNQWDWDQDPPPRDIDIDGHDADDDDDDDDDDPDDDPPPDDDDPLLDLDDDDPPVVVVVHDCVRVDDDDQEDAFAAQQLLVLLVVLLVLDDPDDDDDDDPPNVRNGYPHHADHAAEAEAADPLRLLVVVLVVLVVCVVVVHFQLLEEEEEADPVVQVVSVVSNVVVPFDEDEDDDPDPPPSVDGGHYYYYLVRCQVAAGQEYEYEAQAQCRQVPVVLVPDPDVVVNVVSSSSSSSSSSRRSSSHRHYYYYYHHDHHHVSSVDDPDDPPDD